Protein AF-A0A2E9AHU5-F1 (afdb_monomer_lite)

Structure (mmCIF, N/CA/C/O backbone):
data_AF-A0A2E9AHU5-F1
#
_entry.id   AF-A0A2E9AHU5-F1
#
loop_
_atom_site.group_PDB
_atom_site.id
_atom_site.type_symbol
_atom_site.label_atom_id
_atom_site.label_alt_id
_atom_site.label_comp_id
_atom_site.label_asym_id
_atom_site.label_entity_id
_atom_site.label_seq_id
_atom_site.pdbx_PDB_ins_code
_atom_site.Cartn_x
_atom_site.Cartn_y
_atom_site.Cartn_z
_atom_site.occupancy
_atom_site.B_iso_or_equiv
_atom_site.auth_seq_id
_atom_site.auth_comp_id
_atom_site.auth_asym_id
_atom_site.auth_atom_id
_atom_site.pdbx_PDB_model_num
ATOM 1 N N . MET A 1 1 ? 21.858 56.383 -6.184 1.00 53.16 1 MET A N 1
ATOM 2 C CA . MET A 1 1 ? 22.325 55.379 -5.202 1.00 53.16 1 MET A CA 1
A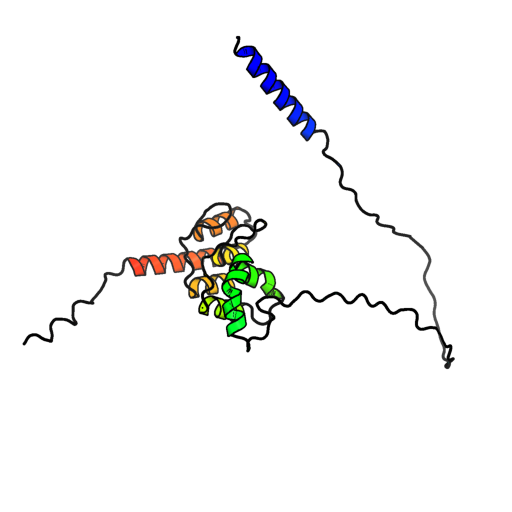TOM 3 C C . MET A 1 1 ? 22.863 54.194 -5.988 1.00 53.16 1 MET A C 1
ATOM 5 O O . MET A 1 1 ? 22.175 53.727 -6.883 1.00 53.16 1 MET A O 1
ATOM 9 N N . LYS A 1 2 ? 24.145 53.853 -5.807 1.00 47.88 2 LYS A N 1
ATOM 10 C CA . LYS A 1 2 ? 24.908 53.008 -6.745 1.00 47.88 2 LYS A CA 1
ATOM 11 C C . LYS A 1 2 ? 24.635 51.513 -6.473 1.00 47.88 2 LYS A C 1
ATOM 13 O O . LYS A 1 2 ? 24.875 51.087 -5.345 1.00 47.88 2 LYS A O 1
ATOM 18 N N . PRO A 1 3 ? 24.213 50.713 -7.474 1.00 57.31 3 PRO A N 1
ATOM 19 C CA . PRO A 1 3 ? 23.844 49.295 -7.305 1.00 57.31 3 PRO A CA 1
ATOM 20 C C . PRO A 1 3 ? 25.011 48.396 -6.859 1.00 57.31 3 PRO A C 1
ATOM 22 O O . PRO A 1 3 ? 24.801 47.298 -6.357 1.00 57.31 3 PRO A O 1
ATOM 25 N N . ILE A 1 4 ? 26.244 48.893 -6.970 1.00 57.91 4 ILE A N 1
ATOM 26 C CA . ILE A 1 4 ? 27.473 48.196 -6.570 1.00 57.91 4 ILE A CA 1
ATOM 27 C C . ILE A 1 4 ? 27.536 47.984 -5.047 1.00 57.91 4 ILE A C 1
ATOM 29 O O . ILE A 1 4 ? 28.047 46.965 -4.599 1.00 57.91 4 ILE A O 1
ATOM 33 N N . PHE A 1 5 ? 26.961 48.891 -4.248 1.00 57.09 5 PHE A N 1
ATOM 34 C CA . PHE A 1 5 ? 27.011 48.797 -2.782 1.00 57.09 5 PHE A CA 1
ATOM 35 C C . PHE A 1 5 ? 26.097 47.696 -2.216 1.00 57.09 5 PHE A C 1
ATOM 37 O O . PHE A 1 5 ? 26.387 47.124 -1.169 1.00 57.09 5 PHE A O 1
ATOM 44 N N . PHE A 1 6 ? 25.006 47.368 -2.916 1.00 58.72 6 PHE A N 1
ATOM 45 C CA . PHE A 1 6 ? 24.074 46.316 -2.494 1.00 58.72 6 PHE A CA 1
ATOM 46 C C . PHE A 1 6 ? 24.642 44.913 -2.729 1.00 58.72 6 PHE A C 1
ATOM 48 O O . PHE A 1 6 ? 24.491 44.037 -1.882 1.00 58.72 6 PHE A O 1
ATOM 55 N N . ILE A 1 7 ? 25.361 44.710 -3.836 1.00 68.56 7 ILE A N 1
ATOM 56 C CA . ILE A 1 7 ? 25.954 43.409 -4.173 1.00 68.56 7 ILE A CA 1
ATOM 57 C C . ILE A 1 7 ? 27.069 43.049 -3.180 1.00 68.56 7 ILE A C 1
ATOM 59 O O . ILE A 1 7 ? 27.152 41.908 -2.735 1.00 68.56 7 ILE A O 1
ATOM 63 N N . THR A 1 8 ? 27.877 44.022 -2.750 1.00 70.44 8 THR A N 1
ATOM 64 C CA . THR A 1 8 ? 28.956 43.779 -1.780 1.00 70.44 8 THR A CA 1
ATOM 65 C C . THR A 1 8 ? 28.447 43.392 -0.391 1.00 70.44 8 THR A C 1
ATOM 67 O O . THR A 1 8 ? 29.062 42.560 0.270 1.00 70.44 8 THR A O 1
ATOM 70 N N . VAL A 1 9 ? 27.307 43.941 0.042 1.00 72.38 9 VAL A N 1
ATOM 71 C CA . VAL A 1 9 ? 26.700 43.597 1.341 1.00 72.38 9 VAL A CA 1
ATOM 72 C C . VAL A 1 9 ? 26.111 42.185 1.312 1.00 72.38 9 VAL A C 1
ATOM 74 O O . VAL A 1 9 ? 26.311 41.421 2.252 1.00 72.38 9 VAL A O 1
ATOM 77 N N . ILE A 1 10 ? 25.460 41.799 0.212 1.00 73.06 10 ILE A N 1
ATOM 78 C CA . ILE A 1 10 ? 24.872 40.459 0.061 1.00 73.06 10 ILE A CA 1
ATOM 79 C C . ILE A 1 10 ? 25.966 39.380 0.019 1.00 73.06 10 ILE A C 1
ATOM 81 O O . ILE A 1 10 ? 25.848 38.363 0.701 1.00 73.06 10 ILE A O 1
ATOM 85 N N . VAL A 1 11 ? 27.067 39.615 -0.704 1.00 75.75 11 VAL A N 1
ATOM 86 C CA . VAL A 1 11 ? 28.192 38.663 -0.774 1.00 75.75 11 VAL A CA 1
ATOM 87 C C . VAL A 1 11 ? 28.877 38.487 0.589 1.00 75.75 11 VAL A C 1
ATOM 89 O O . VAL A 1 11 ? 29.240 37.366 0.944 1.00 75.75 11 VAL A O 1
ATOM 92 N N . ALA A 1 12 ? 28.998 39.549 1.393 1.00 74.62 12 ALA A N 1
ATOM 93 C CA . ALA A 1 12 ? 29.574 39.463 2.737 1.00 74.62 12 ALA A CA 1
ATOM 94 C C . ALA A 1 12 ? 28.696 38.657 3.716 1.00 74.62 12 ALA A C 1
ATOM 96 O O . ALA A 1 12 ? 29.223 37.885 4.517 1.00 74.62 12 ALA A O 1
ATOM 97 N N . ILE A 1 13 ? 27.367 38.783 3.622 1.00 76.56 13 ILE A N 1
ATOM 98 C CA . ILE A 1 13 ? 26.423 38.020 4.456 1.00 76.56 13 ILE A CA 1
ATOM 99 C C . ILE A 1 13 ? 26.464 36.528 4.096 1.00 76.56 13 ILE A C 1
ATOM 101 O O . ILE A 1 13 ? 26.532 35.682 4.988 1.00 76.56 13 ILE A O 1
ATOM 105 N N . PHE A 1 14 ? 26.499 36.196 2.802 1.00 74.12 14 PHE A N 1
ATOM 106 C CA . PHE A 1 14 ? 26.597 34.803 2.353 1.00 74.12 14 PHE A CA 1
ATOM 107 C C . PHE A 1 14 ? 27.928 34.148 2.744 1.00 74.12 14 PHE A C 1
ATOM 109 O O . PHE A 1 14 ? 27.931 33.006 3.199 1.00 74.12 14 PHE A O 1
ATOM 116 N N . LEU A 1 15 ? 29.051 34.868 2.647 1.00 71.19 15 LEU A N 1
ATOM 117 C CA . LEU A 1 15 ? 30.350 34.359 3.105 1.00 71.19 15 LEU A CA 1
ATOM 118 C C . LEU A 1 15 ? 30.387 34.141 4.627 1.00 71.19 15 LEU A C 1
ATOM 120 O O . LEU A 1 15 ? 30.943 33.142 5.079 1.00 71.19 15 LEU A O 1
ATOM 124 N N . GLY A 1 16 ? 29.753 35.015 5.415 1.00 67.00 16 GLY A N 1
ATOM 125 C CA . GLY A 1 16 ? 29.658 34.857 6.871 1.00 67.00 16 GLY A CA 1
ATOM 126 C C . GLY A 1 16 ? 28.843 33.632 7.303 1.00 67.00 16 GLY A C 1
ATOM 127 O O . GLY A 1 16 ? 29.258 32.905 8.204 1.00 67.00 16 GLY A O 1
ATOM 128 N N . LEU A 1 17 ? 27.722 33.357 6.627 1.00 69.38 17 LEU A N 1
ATOM 129 C CA . LEU A 1 17 ? 26.861 32.209 6.938 1.00 69.38 17 LEU A CA 1
ATOM 130 C C . LEU A 1 17 ? 27.504 30.8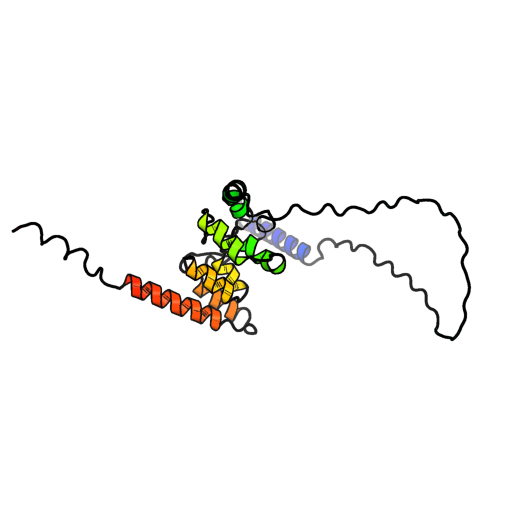64 6.572 1.00 69.38 17 LEU A C 1
ATOM 132 O O . LEU A 1 17 ? 27.348 29.894 7.310 1.00 69.38 17 LEU A O 1
ATOM 136 N N . VAL A 1 18 ? 28.278 30.806 5.484 1.00 71.19 18 VAL A N 1
ATOM 137 C CA . VAL A 1 18 ? 29.005 29.587 5.083 1.00 71.19 18 VAL A CA 1
ATOM 138 C C . VAL A 1 18 ? 30.148 29.272 6.054 1.00 71.19 18 VAL A C 1
ATOM 140 O O . VAL A 1 18 ? 30.358 28.110 6.397 1.00 71.19 18 VAL A O 1
ATOM 143 N N . ILE A 1 19 ? 30.851 30.291 6.562 1.00 66.00 19 ILE A N 1
ATOM 144 C CA . ILE A 1 19 ? 31.901 30.100 7.578 1.00 66.00 19 ILE A CA 1
ATOM 145 C C . ILE A 1 19 ? 31.295 29.644 8.914 1.00 66.00 19 ILE A C 1
ATOM 147 O O . ILE A 1 19 ? 31.844 28.752 9.557 1.00 66.00 19 ILE A O 1
ATOM 151 N N . PHE A 1 20 ? 30.138 30.188 9.305 1.00 59.41 20 PHE A N 1
ATOM 152 C CA . PHE A 1 20 ? 29.421 29.766 10.513 1.00 59.41 20 PHE A CA 1
ATOM 153 C C . PHE A 1 20 ? 28.942 28.304 10.440 1.00 59.41 20 PHE A C 1
ATOM 155 O O . PHE A 1 20 ? 28.930 27.612 11.453 1.00 59.41 20 PHE A O 1
ATOM 162 N N . TRP A 1 21 ? 28.627 27.797 9.243 1.00 59.62 21 TRP A N 1
ATOM 163 C CA . TRP A 1 21 ? 28.256 26.392 9.038 1.00 59.62 21 TRP A CA 1
ATOM 164 C C . TRP A 1 21 ? 29.455 25.429 9.005 1.00 59.62 21 TRP A C 1
ATOM 166 O O . TRP A 1 21 ? 29.321 24.267 9.380 1.00 59.62 21 TRP A O 1
ATOM 176 N N . LEU A 1 22 ? 30.641 25.897 8.603 1.00 59.19 22 LEU A N 1
ATOM 177 C CA . LEU A 1 22 ? 31.861 25.077 8.576 1.00 59.19 22 LEU A CA 1
ATOM 178 C C . LEU A 1 22 ? 32.598 25.016 9.926 1.00 59.19 22 LEU A C 1
ATOM 180 O O . LEU A 1 22 ? 33.417 24.121 10.121 1.00 59.19 22 LEU A O 1
ATOM 184 N N . ALA A 1 23 ? 32.316 25.929 10.862 1.00 51.84 23 ALA A N 1
ATOM 185 C CA . ALA A 1 23 ? 33.033 26.046 12.137 1.00 51.84 23 ALA A CA 1
ATOM 186 C C . ALA A 1 23 ? 32.406 25.285 13.327 1.00 51.84 23 ALA A C 1
ATOM 188 O O . ALA A 1 23 ? 32.849 25.467 14.459 1.00 51.84 23 ALA A O 1
ATOM 189 N N . GLY A 1 24 ? 31.432 24.400 13.086 1.00 57.91 24 GLY A N 1
ATOM 190 C CA . GLY A 1 24 ? 30.881 23.506 14.110 1.00 57.91 24 GLY A CA 1
ATOM 191 C C . GLY A 1 24 ? 29.649 24.072 14.818 1.00 57.91 24 GLY A C 1
ATOM 192 O O . GLY A 1 24 ? 29.744 24.930 15.693 1.00 57.91 24 GLY A O 1
ATOM 193 N N . GLY A 1 25 ? 28.479 23.551 14.441 1.00 53.00 25 GLY A N 1
ATOM 194 C CA . GLY A 1 25 ? 27.226 23.754 15.169 1.00 53.00 25 GLY A CA 1
ATOM 195 C C . GLY A 1 25 ? 27.221 23.065 16.546 1.00 53.00 25 GLY A C 1
ATOM 196 O O . GLY A 1 25 ? 28.080 22.225 16.821 1.00 53.00 25 GLY A O 1
ATOM 197 N N . PRO A 1 26 ? 26.273 23.436 17.425 1.00 52.75 26 PRO A N 1
ATOM 198 C CA . PRO A 1 26 ? 26.300 23.120 18.851 1.00 52.75 26 PRO A CA 1
ATOM 199 C C . PRO A 1 26 ? 26.220 21.616 19.135 1.00 52.75 26 PRO A C 1
ATOM 201 O O . PRO A 1 26 ? 25.440 20.884 18.528 1.00 52.75 26 PRO A O 1
ATOM 204 N N . GLY A 1 27 ? 27.065 21.190 20.077 1.00 52.62 27 GLY A N 1
ATOM 205 C CA . GLY A 1 27 ? 27.255 19.807 20.487 1.00 52.62 27 GLY A CA 1
ATOM 206 C C . GLY A 1 27 ? 26.017 19.162 21.102 1.00 52.62 27 GLY A C 1
ATOM 207 O O . GLY A 1 27 ? 25.284 19.771 21.880 1.00 52.62 27 GLY A O 1
ATOM 208 N N . TYR A 1 28 ? 25.839 17.888 20.771 1.00 48.28 28 TYR A N 1
ATOM 209 C CA . TYR A 1 28 ? 24.903 17.004 21.441 1.00 48.28 28 TYR A CA 1
ATOM 210 C C . TYR A 1 28 ? 25.537 16.506 22.740 1.00 48.28 28 TYR A C 1
ATOM 212 O O . TYR A 1 28 ? 26.627 15.933 22.745 1.00 48.28 28 TYR A O 1
ATOM 220 N N . ILE A 1 29 ? 24.837 16.758 23.841 1.00 47.25 29 ILE A N 1
ATOM 221 C CA . ILE A 1 29 ? 25.093 16.163 25.148 1.00 47.25 29 ILE A CA 1
ATOM 222 C C . ILE A 1 29 ? 24.837 14.657 25.018 1.00 47.25 29 ILE A C 1
ATOM 224 O O . ILE A 1 29 ? 23.757 14.247 24.600 1.00 47.25 29 ILE A O 1
ATOM 228 N N . THR A 1 30 ? 25.835 13.842 25.352 1.00 52.34 30 THR A N 1
ATOM 229 C CA . THR A 1 30 ? 25.657 12.399 25.559 1.00 52.34 30 THR A CA 1
ATOM 230 C C . THR A 1 30 ? 25.480 12.165 27.059 1.00 52.34 30 THR A C 1
ATOM 232 O O . THR A 1 30 ? 26.268 12.713 27.829 1.00 52.34 30 THR A O 1
ATOM 235 N N . PRO A 1 31 ? 24.452 11.423 27.505 1.00 50.25 31 PRO A N 1
ATOM 236 C CA . PRO A 1 31 ? 24.372 10.967 28.885 1.00 50.25 31 PRO A CA 1
ATOM 237 C C . PRO A 1 31 ? 25.309 9.779 29.113 1.00 50.25 31 PRO A C 1
ATOM 239 O O . PRO A 1 31 ? 25.450 8.901 28.260 1.00 50.25 31 PRO A O 1
ATOM 242 N N . ASP A 1 32 ? 25.933 9.809 30.282 1.00 41.12 32 ASP A N 1
ATOM 243 C CA . ASP A 1 32 ? 27.005 8.963 30.785 1.00 41.12 32 ASP A CA 1
ATOM 244 C C . ASP A 1 32 ? 26.824 7.450 30.597 1.00 41.12 32 ASP A C 1
ATOM 246 O O . ASP A 1 32 ? 25.826 6.847 30.991 1.00 41.12 32 ASP A O 1
ATOM 250 N N . ALA A 1 33 ? 27.884 6.819 30.090 1.00 42.25 33 ALA A N 1
ATO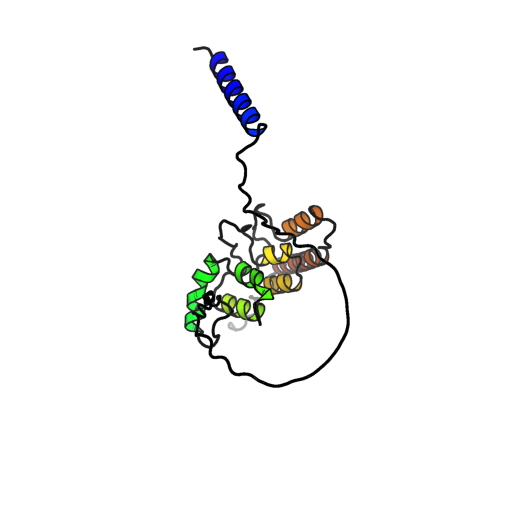M 251 C CA . ALA A 1 33 ? 28.174 5.418 30.338 1.00 42.25 33 ALA A CA 1
ATOM 252 C C . ALA A 1 33 ? 29.053 5.338 31.595 1.00 42.25 33 ALA A C 1
ATOM 254 O O . ALA A 1 33 ? 30.279 5.388 31.495 1.00 42.25 33 ALA A O 1
ATOM 255 N N . ASP A 1 34 ? 28.436 5.224 32.772 1.00 42.25 34 ASP A N 1
ATOM 256 C CA . ASP A 1 34 ? 29.165 4.810 33.970 1.00 42.25 34 ASP A CA 1
ATOM 257 C C . ASP A 1 34 ? 29.363 3.291 33.916 1.00 42.25 34 ASP A C 1
ATOM 259 O O . ASP A 1 34 ? 28.456 2.484 34.132 1.00 42.25 34 ASP A O 1
ATOM 263 N N . ARG A 1 35 ? 30.573 2.916 33.513 1.00 40.19 35 ARG A N 1
ATOM 264 C CA . ARG A 1 35 ? 31.080 1.553 33.484 1.00 40.19 35 ARG A CA 1
ATOM 265 C C . ARG A 1 35 ? 32.074 1.454 34.632 1.00 40.19 35 ARG A C 1
ATOM 267 O O . ARG A 1 35 ? 33.262 1.698 34.445 1.00 40.19 35 ARG A O 1
ATOM 274 N N . THR A 1 36 ? 31.598 1.089 35.816 1.00 43.19 36 THR A N 1
ATOM 275 C CA . THR A 1 36 ? 32.488 0.661 36.896 1.00 43.19 36 THR A CA 1
ATOM 276 C C . THR A 1 36 ? 32.947 -0.769 36.624 1.00 43.19 36 THR A C 1
ATOM 278 O O . THR A 1 36 ? 32.242 -1.755 36.824 1.00 43.19 36 THR A O 1
ATOM 281 N N . GLU A 1 37 ? 34.167 -0.852 36.101 1.00 39.62 37 GLU A N 1
ATOM 282 C CA . GLU A 1 37 ? 35.049 -2.010 36.181 1.00 39.62 37 GLU A CA 1
ATOM 283 C C . GLU A 1 37 ? 35.244 -2.418 37.651 1.00 39.62 37 GLU A C 1
ATOM 285 O O . GLU A 1 37 ? 35.774 -1.646 38.449 1.00 39.62 37 GLU A O 1
ATOM 290 N N . VAL A 1 38 ? 34.895 -3.659 37.996 1.00 40.22 38 VAL A N 1
ATOM 291 C CA . VAL A 1 38 ? 35.579 -4.392 39.066 1.00 40.22 38 VAL A CA 1
ATOM 292 C C . VAL A 1 38 ? 36.024 -5.737 38.506 1.00 40.22 38 VAL A C 1
ATOM 294 O O . VAL A 1 38 ? 35.235 -6.608 38.150 1.00 40.22 38 VAL A O 1
ATOM 297 N N . GLN A 1 39 ? 37.338 -5.830 38.395 1.00 37.88 39 GLN A N 1
ATOM 298 C CA . GLN A 1 39 ? 38.156 -6.962 38.003 1.00 37.88 39 GLN A CA 1
ATOM 299 C C . GLN A 1 39 ? 38.248 -8.000 39.135 1.00 37.88 39 GLN A C 1
ATOM 301 O O . GLN A 1 39 ? 38.338 -7.616 40.300 1.00 37.88 39 GLN A O 1
ATOM 306 N N . GLY A 1 40 ? 38.324 -9.295 38.799 1.00 34.47 40 GLY A N 1
ATOM 307 C CA . GLY A 1 40 ? 38.858 -10.305 39.724 1.00 34.47 40 GLY A CA 1
ATOM 308 C C . GLY A 1 40 ? 38.399 -11.751 39.511 1.00 34.47 40 GLY A C 1
ATOM 309 O O . GLY A 1 40 ? 37.362 -12.145 40.024 1.00 34.47 40 GLY A O 1
ATOM 310 N N . ASP A 1 41 ? 39.226 -12.515 38.793 1.00 36.03 41 ASP A N 1
ATOM 311 C CA . ASP A 1 41 ? 39.641 -13.909 39.037 1.00 36.03 41 ASP A CA 1
ATOM 312 C C . ASP A 1 41 ? 38.619 -15.058 39.260 1.00 36.03 41 ASP A C 1
ATOM 314 O O . ASP A 1 41 ? 37.895 -15.158 40.245 1.00 36.03 41 ASP A O 1
ATOM 318 N N . GLN A 1 42 ? 38.694 -16.040 38.350 1.00 38.84 42 GLN A N 1
ATOM 319 C CA . GLN A 1 42 ? 38.316 -17.458 38.521 1.00 38.84 42 GLN A CA 1
ATOM 320 C C . GLN A 1 42 ? 39.336 -18.213 39.420 1.00 38.84 42 GLN A C 1
ATOM 322 O O . GLN A 1 42 ? 40.422 -17.679 39.642 1.00 38.84 42 GLN A O 1
ATOM 327 N N . PRO A 1 43 ? 39.193 -19.531 39.721 1.00 58.84 43 PRO A N 1
ATOM 328 C CA . PRO A 1 43 ? 38.024 -20.401 39.985 1.00 58.84 43 PRO A CA 1
ATOM 329 C C . PRO A 1 43 ? 38.221 -21.294 41.252 1.00 58.84 43 PRO A C 1
ATOM 331 O O . PRO A 1 43 ? 39.345 -21.433 41.719 1.00 58.84 43 PRO A O 1
ATOM 334 N N . ALA A 1 44 ? 37.181 -21.995 41.753 1.00 32.47 44 ALA A N 1
ATOM 335 C CA . ALA A 1 44 ? 37.279 -23.373 42.308 1.00 32.47 44 ALA A CA 1
ATOM 336 C C . ALA A 1 44 ? 35.969 -23.911 42.942 1.00 32.47 44 ALA A C 1
ATOM 338 O O . ALA A 1 44 ? 35.411 -23.321 43.856 1.00 32.47 44 ALA A O 1
ATOM 339 N N . LEU A 1 45 ? 35.547 -25.084 42.450 1.00 32.38 45 LEU A N 1
ATOM 340 C CA . LEU A 1 45 ? 35.165 -26.320 43.165 1.00 32.38 45 LEU A CA 1
ATOM 341 C C . L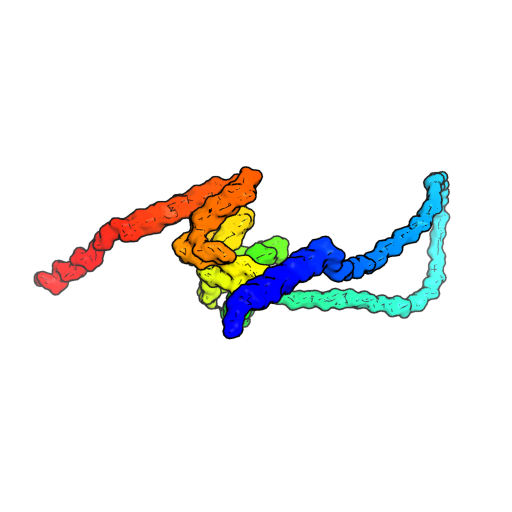EU A 1 45 ? 34.472 -26.291 44.556 1.00 32.38 45 LEU A C 1
ATOM 343 O O . LEU A 1 45 ? 35.081 -25.964 45.566 1.00 32.38 45 LEU A O 1
ATOM 347 N N . ALA A 1 46 ? 33.309 -26.966 44.566 1.00 33.09 46 ALA A N 1
ATOM 348 C CA . ALA A 1 46 ? 32.883 -28.038 45.488 1.00 33.09 46 ALA A CA 1
ATOM 349 C C . ALA A 1 46 ? 31.993 -27.737 46.726 1.00 33.09 46 ALA A C 1
ATOM 351 O O . ALA A 1 46 ? 32.414 -27.175 47.727 1.00 33.09 46 ALA A O 1
ATOM 352 N N . THR A 1 47 ? 30.820 -28.394 46.676 1.00 34.88 47 THR A N 1
ATOM 353 C CA . THR A 1 47 ? 30.132 -29.192 47.721 1.00 34.88 47 THR A CA 1
ATOM 354 C C . THR A 1 47 ? 29.279 -28.565 48.838 1.00 34.88 47 THR A C 1
ATOM 356 O O . THR A 1 47 ? 29.720 -27.714 49.595 1.00 34.88 47 THR A O 1
ATOM 359 N N . HIS A 1 48 ? 28.132 -29.245 49.009 1.00 35.75 48 HIS A N 1
ATOM 360 C CA . HIS A 1 48 ? 27.398 -29.625 50.226 1.00 35.75 48 HIS A CA 1
ATOM 361 C C . HIS A 1 48 ? 26.210 -28.802 50.763 1.00 35.75 48 HIS A C 1
ATOM 363 O O . HIS A 1 48 ? 26.242 -27.591 50.934 1.00 35.75 48 HIS A O 1
ATOM 369 N N . ASP A 1 49 ? 25.172 -29.599 51.043 1.00 36.59 49 ASP A N 1
ATOM 370 C CA . ASP A 1 49 ? 23.886 -29.391 51.710 1.00 36.59 49 ASP A CA 1
ATOM 371 C C . ASP A 1 49 ? 23.904 -28.535 52.987 1.00 36.59 49 ASP A C 1
ATOM 373 O O . ASP A 1 49 ? 24.826 -28.649 53.790 1.00 36.59 49 ASP A O 1
ATOM 377 N N . ALA A 1 50 ? 22.799 -27.818 53.252 1.00 33.19 50 ALA A N 1
ATOM 378 C CA . ALA A 1 50 ? 21.898 -28.073 54.394 1.00 33.19 50 ALA A CA 1
ATOM 379 C C . ALA A 1 50 ? 20.955 -26.884 54.694 1.00 33.19 50 ALA A C 1
ATOM 381 O O . ALA A 1 50 ? 21.414 -25.811 55.057 1.00 33.19 50 ALA A O 1
ATOM 382 N N . GLY A 1 51 ? 19.641 -27.150 54.661 1.00 33.25 51 GLY A N 1
ATOM 383 C CA . GLY A 1 51 ? 18.659 -26.789 55.705 1.00 33.25 51 GLY A CA 1
ATOM 384 C C . GLY A 1 51 ? 18.268 -25.318 55.973 1.00 33.25 51 GLY A C 1
ATOM 385 O O . GLY A 1 51 ? 19.057 -24.404 55.782 1.00 33.25 51 GLY A O 1
ATOM 386 N N . PRO A 1 52 ? 17.028 -25.066 56.451 1.00 48.88 52 PRO A N 1
ATOM 387 C CA . PRO A 1 52 ? 16.348 -23.784 56.286 1.00 48.88 52 PRO A CA 1
ATOM 388 C C . PRO A 1 52 ? 16.454 -22.880 57.520 1.00 48.88 52 PRO A C 1
ATOM 390 O O . PRO A 1 52 ? 16.344 -23.354 58.653 1.00 48.88 52 PRO A O 1
ATOM 393 N N . GLN A 1 53 ? 16.542 -21.564 57.311 1.00 35.72 53 GLN A N 1
ATOM 394 C CA . GLN A 1 53 ? 16.229 -20.587 58.353 1.00 35.72 53 GLN A CA 1
ATOM 395 C C . GLN A 1 53 ? 15.340 -19.471 57.816 1.00 35.72 53 GLN A C 1
ATOM 397 O O . GLN A 1 53 ? 15.675 -18.760 56.873 1.00 35.72 53 GLN A O 1
ATOM 402 N N . ALA A 1 54 ? 14.179 -19.368 58.457 1.00 38.75 54 ALA A N 1
ATOM 403 C CA . ALA A 1 54 ? 13.252 -18.265 58.356 1.00 38.75 54 ALA A CA 1
ATOM 404 C C . ALA A 1 54 ? 13.886 -17.005 58.956 1.00 38.75 54 ALA A C 1
ATOM 406 O O . ALA A 1 54 ? 14.283 -16.997 60.121 1.00 38.75 54 ALA A O 1
ATOM 407 N N . GLY A 1 55 ? 13.932 -15.943 58.162 1.00 33.44 55 GLY A N 1
ATOM 408 C CA . GLY A 1 55 ? 14.207 -14.585 58.601 1.00 33.44 55 GLY A CA 1
ATOM 409 C C . GLY A 1 55 ? 13.178 -13.680 57.948 1.00 33.44 55 GLY A C 1
ATOM 410 O O . GLY A 1 55 ? 13.138 -13.573 56.726 1.00 33.44 55 GLY A O 1
ATOM 411 N N . ALA A 1 56 ? 12.306 -13.099 58.766 1.00 44.00 56 ALA A N 1
ATOM 412 C CA . ALA A 1 56 ? 11.399 -12.045 58.353 1.00 44.00 56 ALA A CA 1
ATOM 413 C C . ALA A 1 56 ? 12.220 -10.846 57.857 1.00 44.00 56 ALA A C 1
ATOM 415 O O . ALA A 1 56 ? 13.072 -10.343 58.589 1.00 44.00 56 ALA A O 1
ATOM 416 N N . ALA A 1 57 ? 11.954 -10.418 56.628 1.00 38.06 57 ALA A N 1
ATOM 417 C CA . ALA A 1 57 ? 12.408 -9.153 56.077 1.00 38.06 57 ALA A CA 1
ATOM 418 C C . ALA A 1 57 ? 11.174 -8.391 55.584 1.00 38.06 57 ALA A C 1
ATOM 420 O O . ALA A 1 57 ? 10.265 -8.987 55.002 1.00 38.06 57 ALA A O 1
ATOM 421 N N . ASP A 1 58 ? 11.148 -7.105 55.916 1.00 36.84 58 ASP A N 1
ATOM 422 C CA . ASP A 1 58 ? 10.123 -6.114 55.599 1.00 36.84 58 ASP A CA 1
ATOM 423 C C . ASP A 1 58 ? 9.614 -6.183 54.148 1.00 36.84 58 ASP A C 1
ATOM 425 O O . ASP A 1 58 ? 10.413 -6.406 53.233 1.00 36.84 58 ASP A O 1
ATOM 429 N N . PRO A 1 59 ? 8.317 -5.915 53.895 1.00 43.25 59 PRO A N 1
ATOM 430 C CA . PRO A 1 59 ? 7.845 -5.628 52.552 1.00 43.25 59 PRO A CA 1
ATOM 431 C C . PRO A 1 59 ? 8.311 -4.213 52.195 1.00 43.25 59 PRO A C 1
ATOM 433 O O . PRO A 1 59 ? 7.605 -3.236 52.423 1.00 43.25 59 PRO A O 1
ATOM 436 N N . ALA A 1 60 ? 9.536 -4.102 51.690 1.00 42.81 60 ALA A N 1
ATOM 437 C CA . ALA A 1 60 ? 9.965 -2.920 50.967 1.00 42.81 60 ALA A CA 1
ATOM 438 C C . ALA A 1 60 ? 9.203 -2.897 49.638 1.00 42.81 60 ALA A C 1
ATOM 440 O O . ALA A 1 60 ? 9.477 -3.707 48.756 1.00 42.81 60 ALA A O 1
ATOM 441 N N . ASP A 1 61 ? 8.190 -2.035 49.587 1.00 42.97 61 ASP A N 1
ATOM 442 C CA . ASP A 1 61 ? 7.726 -1.270 48.430 1.00 42.97 61 ASP A CA 1
ATOM 443 C C . ASP A 1 61 ? 8.146 -1.846 47.068 1.00 42.97 61 ASP A C 1
ATOM 445 O O . ASP A 1 61 ? 9.076 -1.375 46.414 1.00 42.97 61 ASP A O 1
ATOM 449 N N . ASP A 1 62 ? 7.417 -2.873 46.631 1.00 42.34 62 ASP A N 1
ATOM 450 C CA . ASP A 1 62 ? 7.405 -3.312 45.239 1.00 42.34 62 ASP A CA 1
ATOM 451 C C . ASP A 1 62 ? 6.565 -2.301 44.441 1.00 42.34 62 ASP A C 1
ATOM 453 O O . ASP A 1 62 ? 5.428 -2.563 44.044 1.00 42.34 62 ASP A O 1
ATOM 457 N N . GLU A 1 63 ? 7.108 -1.094 44.252 1.00 46.62 63 GLU A N 1
ATOM 458 C CA . GLU A 1 63 ? 6.698 -0.197 43.170 1.00 46.62 63 GLU A CA 1
ATOM 459 C C . GLU A 1 63 ? 7.163 -0.833 41.855 1.00 46.62 63 GLU A C 1
ATOM 461 O O . GLU A 1 63 ? 8.098 -0.397 41.180 1.00 46.62 63 GLU A O 1
ATOM 466 N N . THR A 1 64 ? 6.477 -1.910 41.478 1.00 49.69 64 THR A N 1
ATOM 467 C CA . THR A 1 64 ? 6.402 -2.337 40.093 1.00 49.69 64 THR A CA 1
ATOM 468 C C . THR A 1 64 ? 5.791 -1.166 39.344 1.00 49.69 64 THR A C 1
ATOM 470 O O . THR A 1 64 ? 4.580 -0.944 39.373 1.00 49.69 64 THR A O 1
ATOM 473 N N . ALA A 1 65 ? 6.652 -0.377 38.702 1.00 47.25 65 ALA A N 1
ATOM 474 C CA . ALA A 1 65 ? 6.259 0.584 37.695 1.00 47.25 65 ALA A CA 1
ATOM 475 C C . ALA A 1 65 ? 5.458 -0.187 36.642 1.00 47.25 65 ALA A C 1
ATOM 477 O O . ALA A 1 65 ? 6.016 -0.851 35.768 1.00 47.25 65 ALA A O 1
ATOM 478 N N . GLN A 1 66 ? 4.134 -0.164 36.789 1.00 52.69 66 GLN A N 1
ATOM 479 C CA . GLN A 1 66 ? 3.211 -0.652 35.788 1.00 52.69 66 GLN A CA 1
ATOM 480 C C . GLN A 1 66 ? 3.509 0.169 34.543 1.00 52.69 66 GLN A C 1
ATOM 482 O O . GLN A 1 66 ? 3.180 1.353 34.472 1.00 52.69 66 GLN A O 1
ATOM 487 N N . ALA A 1 67 ? 4.196 -0.451 33.584 1.00 51.75 67 ALA A N 1
ATOM 488 C CA . ALA A 1 67 ? 4.226 0.044 32.226 1.00 51.75 67 ALA A CA 1
ATOM 489 C C . ALA A 1 67 ? 2.760 0.185 31.826 1.00 51.75 67 ALA A C 1
ATOM 491 O O . ALA A 1 67 ? 2.056 -0.817 31.683 1.00 51.75 67 ALA A O 1
ATOM 492 N N . VAL A 1 68 ? 2.275 1.425 31.775 1.00 48.75 68 VAL A N 1
ATOM 493 C CA . VAL A 1 68 ? 0.925 1.720 31.313 1.00 48.75 68 VAL A CA 1
ATOM 494 C C . VAL A 1 68 ? 0.885 1.172 29.898 1.00 48.75 68 VAL A C 1
ATOM 496 O O . VAL A 1 68 ? 1.573 1.690 29.020 1.00 48.75 68 VAL A O 1
ATOM 499 N N . ALA A 1 69 ? 0.192 0.047 29.714 1.00 60.16 69 ALA A N 1
ATOM 500 C CA . ALA A 1 69 ? 0.054 -0.560 28.407 1.00 60.16 69 ALA A CA 1
ATOM 501 C C . ALA A 1 69 ? -0.568 0.501 27.503 1.00 60.16 69 ALA A C 1
ATOM 503 O O . ALA A 1 69 ? -1.633 1.036 27.828 1.00 60.16 69 ALA A O 1
ATOM 504 N N . GLU A 1 70 ? 0.126 0.858 26.421 1.00 56.31 70 GLU A N 1
ATOM 505 C CA . GLU A 1 70 ? -0.472 1.739 25.430 1.00 56.31 70 GLU A CA 1
ATOM 506 C C . GLU A 1 70 ? -1.796 1.120 24.975 1.00 56.31 70 GLU A C 1
ATOM 508 O O . GLU A 1 70 ? -1.884 -0.109 24.845 1.00 56.31 70 GLU A O 1
ATOM 513 N N . PRO A 1 71 ? -2.844 1.939 24.788 1.00 63.38 71 PRO A N 1
ATOM 514 C CA . PRO A 1 71 ? -4.133 1.421 24.371 1.00 63.38 71 PRO A CA 1
ATOM 515 C C . PRO A 1 71 ? -3.976 0.603 23.077 1.00 63.38 71 PRO A C 1
ATOM 517 O O . PRO A 1 71 ? -3.151 0.956 22.224 1.00 63.38 71 PRO A O 1
ATOM 520 N N . PRO A 1 72 ? -4.739 -0.495 22.918 1.00 77.69 72 PRO A N 1
ATOM 521 C CA . PRO A 1 72 ? -4.666 -1.318 21.717 1.00 77.69 72 PRO A CA 1
ATOM 522 C C . PRO A 1 72 ? -4.919 -0.458 20.471 1.00 77.69 72 PRO A C 1
ATOM 524 O O . PRO A 1 72 ? -5.784 0.425 20.466 1.00 77.69 72 PRO A O 1
ATOM 527 N N . GLY A 1 73 ? -4.139 -0.702 19.414 1.00 84.50 73 GLY A N 1
ATOM 528 C CA . GLY A 1 73 ? -4.323 -0.024 18.132 1.00 84.50 73 GLY A CA 1
ATOM 529 C C . GLY A 1 73 ? -5.623 -0.453 17.450 1.00 84.50 73 GLY A C 1
ATOM 530 O O . GLY A 1 73 ? -6.368 -1.279 17.966 1.00 84.50 73 GLY A O 1
ATOM 531 N N . PHE A 1 74 ? -5.913 0.112 16.279 1.00 91.12 74 PHE A N 1
ATOM 532 C CA . PHE A 1 74 ? -7.162 -0.142 15.544 1.00 91.12 74 PHE A CA 1
ATOM 533 C C . PHE A 1 74 ? -7.423 -1.633 15.252 1.00 91.12 74 PHE A C 1
ATOM 535 O O . PHE A 1 74 ? -8.568 -2.079 15.255 1.00 91.12 74 PHE A O 1
ATOM 542 N N . CYS A 1 75 ? -6.363 -2.415 15.029 1.00 90.19 75 CYS A N 1
ATOM 543 C CA . CYS A 1 75 ? -6.455 -3.827 14.650 1.00 90.19 75 CYS A CA 1
ATOM 544 C C . CYS A 1 75 ? -6.358 -4.797 15.836 1.00 90.19 75 CYS A C 1
ATOM 546 O O . CYS A 1 75 ? -6.602 -5.986 15.664 1.00 90.19 75 CYS A O 1
ATOM 548 N N . GLU A 1 76 ? -5.985 -4.312 17.021 1.00 86.94 76 GLU A N 1
ATOM 549 C CA . GLU A 1 76 ? -5.824 -5.117 18.237 1.00 86.94 76 GLU A CA 1
ATOM 550 C C . GLU A 1 76 ? -7.064 -5.083 19.155 1.00 86.94 76 GLU A C 1
ATOM 552 O O . GLU A 1 76 ? -7.053 -5.672 20.236 1.00 86.94 76 GLU A O 1
ATOM 557 N N . ARG A 1 77 ? -8.127 -4.374 18.752 1.00 82.25 77 ARG A N 1
ATOM 558 C CA . ARG A 1 77 ? -9.405 -4.288 19.481 1.00 82.25 77 ARG A CA 1
ATOM 559 C C . ARG A 1 77 ? -10.322 -5.478 19.169 1.00 82.25 77 ARG A C 1
ATOM 561 O O . ARG A 1 77 ? -10.106 -6.218 18.214 1.00 82.25 77 ARG A O 1
ATOM 568 N N . ASP A 1 78 ? -11.373 -5.630 19.973 1.00 76.38 78 ASP A N 1
ATOM 569 C CA . ASP A 1 78 ? -12.403 -6.659 19.792 1.00 76.38 78 ASP A CA 1
ATOM 570 C C . ASP A 1 78 ? -13.198 -6.451 18.484 1.00 76.38 78 ASP A C 1
ATOM 572 O O . ASP A 1 78 ? -13.775 -5.385 18.252 1.00 76.38 78 ASP A O 1
ATOM 576 N N . PHE A 1 79 ? -13.228 -7.481 17.634 1.00 72.88 79 PHE A N 1
ATOM 577 C CA . PHE A 1 79 ? -13.890 -7.470 16.326 1.00 72.88 79 PHE A CA 1
ATOM 578 C C . PHE A 1 79 ? -15.417 -7.575 16.425 1.00 72.88 79 PHE A C 1
ATOM 580 O O . PHE A 1 79 ? -16.100 -7.240 15.454 1.00 72.88 79 PHE A O 1
ATOM 587 N N . ASP A 1 80 ? -15.960 -7.966 17.581 1.00 81.75 80 ASP A N 1
ATOM 588 C CA . ASP A 1 80 ? -17.408 -8.049 17.798 1.00 81.75 80 ASP A CA 1
ATOM 589 C C . ASP A 1 80 ? -18.063 -6.652 17.890 1.00 81.75 80 ASP A C 1
ATOM 591 O O . ASP A 1 80 ? -19.274 -6.503 17.707 1.00 81.75 80 ASP A O 1
ATOM 595 N N . GLN A 1 81 ? -17.266 -5.597 18.095 1.00 82.69 81 GLN A N 1
ATOM 596 C CA . GLN A 1 81 ? -17.719 -4.205 18.211 1.00 82.69 81 GLN A CA 1
ATOM 597 C C . GLN A 1 81 ? -17.697 -3.467 16.862 1.00 82.69 81 GLN A C 1
ATOM 599 O O . GLN A 1 81 ? -17.087 -2.409 16.712 1.00 82.69 81 GLN A O 1
ATOM 604 N N . VAL A 1 82 ? -18.381 -4.027 15.857 1.00 84.25 82 VAL A N 1
ATOM 605 C CA . VAL A 1 82 ? -18.355 -3.539 14.460 1.00 84.25 82 VAL A CA 1
ATOM 606 C C . VAL A 1 82 ? -18.663 -2.042 14.346 1.00 84.25 82 VAL A C 1
ATOM 608 O O . VAL A 1 82 ? -17.904 -1.321 13.711 1.00 84.25 82 VAL A O 1
ATOM 611 N N . ALA A 1 83 ? -19.725 -1.558 15.000 1.00 84.00 83 ALA A N 1
ATOM 612 C CA . ALA A 1 83 ? -20.136 -0.153 14.913 1.00 84.00 83 ALA A CA 1
ATOM 613 C C . ALA A 1 83 ? -19.082 0.823 15.469 1.00 84.00 83 ALA A C 1
ATOM 615 O O . ALA A 1 83 ? -18.946 1.936 14.967 1.00 84.00 83 ALA A O 1
ATOM 616 N N . GLU A 1 84 ? -18.331 0.412 16.493 1.00 83.00 84 GLU A N 1
ATOM 617 C CA . GLU A 1 84 ? -17.241 1.221 17.047 1.00 83.00 84 GLU A CA 1
ATOM 618 C C . GLU A 1 84 ? -16.068 1.274 16.068 1.00 83.00 84 GLU A C 1
ATOM 620 O O . GLU A 1 84 ? -15.507 2.338 15.832 1.00 83.00 84 GLU A O 1
ATOM 625 N N . ARG A 1 85 ? -15.755 0.149 15.417 1.00 84.38 85 ARG A N 1
ATOM 626 C CA . ARG A 1 85 ? -14.675 0.087 14.426 1.00 84.38 85 ARG A CA 1
ATOM 627 C C . ARG A 1 85 ? -15.000 0.844 13.146 1.00 84.38 85 ARG A C 1
ATOM 629 O O . ARG A 1 85 ? -14.126 1.490 12.586 1.00 84.38 85 ARG A O 1
ATOM 636 N N . GLU A 1 86 ? -16.243 0.801 12.682 1.00 88.31 86 GLU A N 1
ATOM 637 C CA . GLU A 1 86 ? -16.682 1.632 11.555 1.00 88.31 86 GLU A CA 1
ATOM 638 C C . GLU A 1 86 ? -16.475 3.126 11.845 1.00 88.31 86 GLU A C 1
ATOM 640 O O . GLU A 1 86 ? -16.054 3.879 10.966 1.00 88.31 86 GLU A O 1
ATOM 645 N N . ALA A 1 87 ? -16.718 3.553 13.088 1.00 89.44 87 ALA A N 1
ATOM 646 C CA . ALA A 1 87 ? -16.516 4.936 13.502 1.00 89.44 87 ALA A CA 1
ATOM 647 C C . ALA A 1 87 ? -15.033 5.355 13.525 1.00 89.44 87 ALA A C 1
ATOM 649 O O . ALA A 1 87 ? -14.755 6.544 13.384 1.00 89.44 87 ALA A O 1
ATOM 650 N N . ASP A 1 88 ? -14.095 4.405 13.630 1.00 92.12 88 ASP A N 1
ATOM 651 C CA . ASP A 1 88 ? -12.653 4.682 13.621 1.00 92.12 88 ASP A CA 1
ATOM 652 C C . ASP A 1 88 ? -12.117 5.066 12.232 1.00 92.12 88 ASP A C 1
ATOM 654 O O . ASP A 1 88 ? -11.000 5.569 12.141 1.00 92.12 88 ASP A O 1
ATOM 658 N N . VAL A 1 89 ? -12.848 4.811 11.135 1.00 95.12 89 VAL A N 1
ATOM 659 C CA . VAL A 1 89 ? -12.329 4.986 9.760 1.00 95.12 89 VAL A CA 1
ATOM 660 C C . VAL A 1 89 ? -11.668 6.357 9.536 1.00 95.12 89 VAL A C 1
ATOM 662 O O . VAL A 1 89 ? -10.543 6.379 9.031 1.00 95.12 89 VAL A O 1
ATOM 665 N N . PRO A 1 90 ? -12.272 7.498 9.932 1.00 96.50 90 PRO A N 1
ATOM 666 C CA . PRO A 1 90 ? -11.633 8.804 9.777 1.00 96.50 90 PRO A CA 1
ATOM 667 C C . PRO A 1 90 ? -10.353 8.940 10.608 1.00 96.50 90 PRO A C 1
ATOM 669 O O . PRO A 1 90 ? -9.374 9.519 10.154 1.00 96.50 90 PRO A O 1
ATOM 672 N N . GLU A 1 91 ? -10.337 8.396 11.820 1.00 95.81 91 GLU A N 1
ATOM 673 C CA . GLU A 1 91 ? -9.194 8.486 12.731 1.00 95.81 91 GLU A CA 1
ATOM 674 C C . GLU A 1 91 ? -8.033 7.615 12.247 1.00 95.81 91 GLU A C 1
ATOM 676 O O . GLU A 1 91 ? -6.878 8.040 12.274 1.00 95.81 91 GLU A O 1
ATOM 681 N N . LEU A 1 92 ? -8.338 6.418 11.740 1.00 96.25 92 LEU A N 1
ATOM 682 C CA . LEU A 1 92 ? -7.371 5.544 11.090 1.00 96.25 92 LEU A CA 1
ATOM 683 C C . LEU A 1 92 ? -6.800 6.201 9.830 1.00 96.25 92 LEU A C 1
ATOM 685 O O . LEU A 1 92 ? -5.590 6.148 9.622 1.00 96.25 92 LEU A O 1
ATOM 689 N N . GLN A 1 93 ? -7.637 6.845 9.013 1.00 96.75 93 GLN A N 1
ATOM 690 C CA . GLN A 1 93 ? -7.199 7.584 7.828 1.00 96.75 93 GLN A CA 1
ATOM 691 C C . GLN A 1 93 ? -6.165 8.665 8.194 1.00 96.75 93 GLN A C 1
ATOM 693 O O . GLN A 1 93 ? -5.079 8.698 7.615 1.00 96.75 93 GLN A O 1
ATOM 698 N N . GLU A 1 94 ? -6.457 9.492 9.202 1.00 96.44 94 GLU A N 1
ATOM 699 C CA . GLU A 1 94 ? -5.536 10.523 9.708 1.00 96.44 94 GLU A CA 1
ATOM 700 C C . GLU A 1 94 ? -4.272 9.927 10.353 1.00 96.44 94 GLU A C 1
ATOM 702 O O . GLU A 1 94 ? -3.197 10.527 10.317 1.00 96.44 94 GLU A O 1
ATOM 707 N N . ALA A 1 95 ? -4.365 8.717 10.908 1.00 96.00 95 ALA A N 1
ATOM 708 C CA . ALA A 1 95 ? -3.221 7.999 11.459 1.00 96.00 95 ALA A CA 1
ATOM 709 C C . ALA A 1 95 ? -2.297 7.386 10.389 1.00 96.00 95 ALA A C 1
ATOM 711 O O . ALA A 1 95 ? -1.226 6.895 10.743 1.00 96.00 95 ALA A O 1
ATOM 712 N N . GLY A 1 96 ? -2.668 7.402 9.104 1.00 96.50 96 GLY A N 1
ATOM 713 C CA . GLY A 1 96 ? -1.885 6.806 8.011 1.00 96.50 96 GLY A CA 1
ATOM 714 C C . GLY A 1 96 ? -2.617 5.720 7.220 1.00 96.50 96 GLY A C 1
ATOM 715 O O . GLY A 1 96 ? -2.026 5.117 6.322 1.00 96.50 96 GLY A O 1
ATOM 716 N N . GLY A 1 97 ? -3.877 5.436 7.551 1.00 97.25 97 GLY A N 1
ATOM 717 C CA . GLY A 1 97 ? -4.737 4.498 6.837 1.00 97.25 97 GLY A CA 1
ATOM 718 C C . GLY A 1 97 ? -4.120 3.106 6.717 1.00 97.25 97 GLY A C 1
ATOM 719 O O . GLY A 1 97 ? -3.692 2.492 7.695 1.00 97.25 97 GLY A O 1
ATOM 720 N N . LEU A 1 98 ? -4.029 2.605 5.487 1.00 98.25 98 LEU A N 1
ATOM 721 C CA . LEU A 1 98 ? -3.421 1.302 5.215 1.00 98.25 98 LEU A CA 1
ATOM 722 C C . LEU A 1 98 ? -1.933 1.246 5.568 1.00 98.25 98 LEU A C 1
ATOM 724 O O . LEU A 1 98 ? -1.457 0.206 6.025 1.00 98.25 98 LEU A O 1
ATOM 728 N N . VAL A 1 99 ? -1.191 2.344 5.389 1.00 98.00 99 VAL A N 1
ATOM 729 C CA . VAL A 1 99 ? 0.234 2.387 5.753 1.00 98.00 99 VAL A CA 1
ATOM 730 C C . VAL A 1 99 ? 0.391 2.162 7.253 1.00 98.00 99 VAL A C 1
ATOM 732 O O . VAL A 1 99 ? 1.224 1.354 7.656 1.00 98.00 99 VAL A O 1
ATOM 735 N N . TYR A 1 100 ? -0.472 2.772 8.069 1.00 96.62 100 TYR A N 1
ATOM 736 C CA . TYR A 1 100 ? -0.481 2.562 9.517 1.00 96.62 100 TYR A CA 1
ATOM 737 C C . TYR A 1 100 ? -0.665 1.084 9.893 1.00 96.62 100 TYR A C 1
ATOM 739 O O . TYR A 1 100 ? 0.078 0.554 10.724 1.00 96.62 100 TYR A O 1
ATOM 747 N N . ILE A 1 101 ? -1.631 0.397 9.269 1.00 96.75 101 ILE A N 1
ATOM 748 C CA . ILE A 1 101 ? -1.884 -1.032 9.519 1.00 96.75 101 ILE A CA 1
ATOM 749 C C . ILE A 1 101 ? -0.630 -1.853 9.189 1.00 96.75 101 ILE A C 1
ATOM 751 O O . ILE A 1 101 ? -0.149 -2.633 10.014 1.00 96.75 101 ILE A O 1
ATOM 755 N N . PHE A 1 102 ? -0.064 -1.659 7.997 1.00 97.38 102 PHE A N 1
ATOM 756 C CA . PHE A 1 102 ? 1.046 -2.479 7.511 1.00 97.38 102 PHE A CA 1
ATOM 757 C C . PHE A 1 102 ? 2.413 -2.116 8.111 1.00 97.38 102 PHE A C 1
ATOM 759 O O . PHE A 1 102 ? 3.310 -2.959 8.126 1.00 97.38 102 PHE A O 1
ATOM 766 N N . GLU A 1 103 ? 2.599 -0.922 8.673 1.00 95.25 103 GLU A N 1
ATOM 767 C CA . GLU A 1 103 ? 3.761 -0.604 9.520 1.00 95.25 103 GLU A CA 1
ATOM 768 C C . GLU A 1 103 ? 3.784 -1.437 10.805 1.00 95.25 103 GLU A C 1
ATOM 770 O O . GLU A 1 103 ? 4.848 -1.752 11.346 1.00 95.25 103 GLU A O 1
ATOM 775 N N . ARG A 1 104 ? 2.601 -1.816 11.294 1.00 93.12 104 ARG A N 1
ATOM 776 C CA . ARG A 1 104 ? 2.426 -2.604 12.514 1.00 93.12 104 ARG A CA 1
ATOM 777 C C . ARG A 1 104 ? 2.264 -4.095 12.253 1.00 93.12 104 ARG A C 1
ATOM 779 O O . ARG A 1 104 ? 2.108 -4.828 13.221 1.00 93.12 104 ARG A O 1
ATOM 786 N N . GLU A 1 105 ? 2.373 -4.548 11.003 1.00 94.12 105 GLU A N 1
ATOM 787 C CA . GLU A 1 105 ? 2.088 -5.923 10.561 1.00 94.12 105 GLU A CA 1
ATOM 788 C C . GLU A 1 105 ? 2.651 -7.004 11.500 1.00 94.12 105 GLU A C 1
ATOM 790 O O . GLU A 1 105 ? 1.948 -7.940 11.852 1.00 94.12 105 GLU A O 1
ATOM 795 N N . ALA A 1 106 ? 3.891 -6.847 11.976 1.00 92.19 106 ALA A N 1
ATOM 796 C CA . ALA A 1 106 ? 4.557 -7.820 12.849 1.00 92.19 106 ALA A CA 1
ATOM 797 C C . ALA A 1 106 ? 3.941 -7.974 14.257 1.00 92.19 106 ALA A C 1
ATOM 799 O O . ALA A 1 106 ? 4.306 -8.901 14.976 1.00 92.19 106 ALA A O 1
ATOM 800 N N . ARG A 1 107 ? 3.065 -7.053 14.675 1.00 90.75 107 ARG A N 1
ATOM 801 C CA . ARG A 1 107 ? 2.342 -7.085 15.959 1.00 90.75 107 ARG A CA 1
ATOM 802 C C . ARG A 1 107 ? 0.897 -7.563 15.812 1.00 90.75 107 ARG A C 1
ATOM 804 O O . ARG A 1 107 ? 0.216 -7.694 16.821 1.00 90.75 107 ARG A O 1
ATOM 811 N N . LEU A 1 108 ? 0.432 -7.757 14.578 1.00 91.25 108 LEU A N 1
ATOM 812 C CA . LEU A 1 108 ? -0.952 -8.084 14.268 1.00 91.25 108 LEU A CA 1
ATOM 813 C C . LEU A 1 108 ? -1.080 -9.575 13.969 1.00 91.25 108 LEU A C 1
ATOM 815 O O . LEU A 1 108 ? -0.299 -10.120 13.190 1.00 91.25 108 LEU A O 1
ATOM 819 N N . ASP A 1 109 ? -2.102 -10.207 14.542 1.00 91.50 109 ASP A N 1
ATOM 820 C CA . ASP A 1 109 ? -2.436 -11.600 14.235 1.00 91.50 109 ASP A CA 1
ATOM 821 C C . ASP A 1 109 ? -2.935 -11.740 12.787 1.00 91.50 109 ASP A C 1
ATOM 823 O O . ASP A 1 109 ? -2.531 -12.659 12.072 1.00 91.50 109 ASP A O 1
ATOM 827 N N . ASP A 1 110 ? -3.773 -10.796 12.335 1.00 93.94 110 ASP A N 1
ATOM 828 C CA . ASP A 1 110 ? -4.297 -10.742 10.966 1.00 93.94 110 ASP A CA 1
ATOM 829 C C . ASP A 1 110 ? -4.334 -9.304 10.400 1.00 93.94 110 ASP A C 1
ATOM 831 O O . ASP A 1 110 ? -5.369 -8.628 10.419 1.00 93.94 110 ASP A O 1
ATOM 835 N N . PRO A 1 111 ? -3.200 -8.799 9.878 1.00 95.81 111 PRO A N 1
ATOM 836 C CA . PRO A 1 111 ? -3.128 -7.458 9.299 1.00 95.81 111 PRO A CA 1
ATOM 837 C C . PRO A 1 111 ? -3.978 -7.310 8.030 1.00 95.81 111 PRO A C 1
ATOM 839 O O . PRO A 1 111 ? -4.510 -6.231 7.775 1.00 95.81 111 PRO A O 1
ATOM 842 N N . TYR A 1 112 ? -4.126 -8.382 7.246 1.00 97.44 112 TYR A N 1
ATOM 843 C CA . TYR A 1 112 ? -4.876 -8.352 5.989 1.00 97.44 112 TYR A CA 1
ATOM 844 C C . TYR A 1 112 ? -6.382 -8.385 6.256 1.00 97.44 112 TYR A C 1
ATOM 846 O O . TYR A 1 112 ? -7.091 -7.560 5.698 1.00 97.44 112 TYR A O 1
ATOM 854 N N . GLY A 1 113 ? -6.857 -9.224 7.182 1.00 96.19 113 GLY A N 1
ATOM 855 C CA . GLY A 1 113 ? -8.258 -9.207 7.610 1.00 96.19 113 GLY A CA 1
ATOM 856 C C . GLY A 1 113 ? -8.658 -7.900 8.300 1.00 96.19 113 GLY A C 1
ATOM 857 O O . GLY A 1 113 ? -9.774 -7.412 8.114 1.00 96.19 113 GLY A O 1
ATOM 858 N N . CYS A 1 114 ? -7.741 -7.269 9.045 1.00 95.38 114 CYS A N 1
ATOM 859 C CA . CYS A 1 114 ? -7.977 -5.921 9.560 1.00 95.38 114 CYS A CA 1
ATOM 860 C C . CYS A 1 114 ? -8.130 -4.893 8.427 1.00 95.38 114 CYS A C 1
ATOM 862 O O . CYS A 1 114 ? -9.076 -4.103 8.442 1.00 95.38 114 CYS A O 1
ATOM 864 N N . ALA A 1 115 ? -7.225 -4.909 7.443 1.00 97.62 115 ALA A N 1
ATOM 865 C CA . ALA A 1 115 ? -7.293 -4.020 6.287 1.00 97.62 115 ALA A CA 1
ATOM 866 C C . ALA A 1 115 ? -8.566 -4.254 5.454 1.00 97.62 115 ALA A C 1
ATOM 868 O O . ALA A 1 115 ? -9.240 -3.287 5.110 1.00 97.62 115 ALA A O 1
ATOM 869 N N . ASP A 1 116 ? -8.937 -5.513 5.206 1.00 97.69 116 ASP A N 1
ATOM 870 C CA . ASP A 1 116 ? -10.173 -5.907 4.518 1.00 97.69 116 ASP A CA 1
ATOM 871 C C . ASP A 1 116 ? -11.406 -5.300 5.177 1.00 97.69 116 ASP A C 1
ATOM 873 O O . ASP A 1 116 ? -12.252 -4.716 4.499 1.00 97.69 116 ASP A O 1
ATOM 877 N N . PHE A 1 117 ? -11.490 -5.407 6.506 1.00 95.62 117 PHE A N 1
ATOM 878 C CA . PHE A 1 117 ? -12.575 -4.811 7.270 1.00 95.62 117 PHE A CA 1
ATOM 879 C C . PHE A 1 117 ? -12.649 -3.303 7.007 1.00 95.62 117 PHE A C 1
ATOM 881 O O . PHE A 1 117 ? -13.666 -2.807 6.532 1.00 95.62 117 PHE A O 1
ATOM 888 N N . TYR A 1 118 ? -11.569 -2.562 7.256 1.00 97.12 118 TYR A N 1
ATOM 889 C CA . TYR A 1 118 ? -11.615 -1.106 7.127 1.00 97.12 118 TYR A CA 1
ATOM 890 C C . TYR A 1 118 ? -11.888 -0.647 5.688 1.00 97.12 118 TYR A C 1
ATOM 892 O O . TYR A 1 118 ? -12.646 0.303 5.496 1.00 97.12 118 TYR A O 1
ATOM 900 N N . LEU A 1 119 ? -11.366 -1.350 4.679 1.00 98.12 119 LEU A N 1
ATOM 901 C CA . LEU A 1 119 ? -11.682 -1.095 3.270 1.00 98.12 119 LEU A CA 1
ATOM 902 C C . LEU A 1 119 ? -13.166 -1.327 2.960 1.00 98.12 119 LEU A C 1
ATOM 904 O O . LEU A 1 119 ? -13.800 -0.492 2.316 1.00 98.12 119 LEU A O 1
ATOM 908 N N . ALA A 1 120 ? -13.750 -2.418 3.463 1.00 96.50 120 ALA A N 1
ATOM 909 C CA . ALA A 1 120 ? -15.180 -2.693 3.314 1.00 96.50 120 ALA A CA 1
ATOM 910 C C . ALA A 1 120 ? -16.065 -1.630 3.991 1.00 96.50 120 ALA A C 1
ATOM 912 O O . ALA A 1 120 ? -17.213 -1.436 3.588 1.00 96.50 120 ALA A O 1
ATOM 913 N N . HIS A 1 121 ? -15.518 -0.921 4.980 1.00 95.56 121 HIS A N 1
ATOM 914 C CA . HIS A 1 121 ? -16.192 0.128 5.741 1.00 95.56 121 HIS A CA 1
ATOM 915 C C . HIS A 1 121 ? -15.770 1.555 5.346 1.00 95.56 121 HIS A C 1
ATOM 917 O O . HIS A 1 121 ? -16.080 2.511 6.053 1.00 95.56 121 HIS A O 1
ATOM 923 N N . GLY A 1 122 ? -15.145 1.727 4.176 1.00 96.19 122 GLY A N 1
ATOM 924 C CA . GLY A 1 122 ? -14.944 3.041 3.558 1.00 96.19 122 GLY A CA 1
ATOM 925 C C . GLY A 1 122 ? -13.598 3.706 3.837 1.00 96.19 122 GLY A C 1
ATOM 926 O O . GLY A 1 122 ? -13.444 4.886 3.524 1.00 96.19 122 GLY A O 1
ATOM 927 N N . LEU A 1 123 ? -12.623 2.978 4.388 1.00 98.25 123 LEU A N 1
ATOM 928 C CA . LEU A 1 123 ? -11.231 3.415 4.332 1.00 98.25 123 LEU A CA 1
ATOM 929 C C . LEU A 1 123 ? -10.801 3.520 2.862 1.00 98.25 123 LEU A C 1
ATOM 931 O O . LEU A 1 123 ? -11.070 2.627 2.060 1.00 98.25 123 LEU A O 1
ATOM 935 N N . ASP A 1 124 ? -10.142 4.618 2.512 1.00 98.31 124 ASP A N 1
ATOM 936 C CA . ASP A 1 124 ? -9.721 4.880 1.138 1.00 98.31 124 ASP A CA 1
ATOM 937 C C . ASP A 1 124 ? -8.444 4.091 0.804 1.00 98.31 124 ASP A C 1
ATOM 939 O O . ASP A 1 124 ? -7.404 4.263 1.446 1.00 98.31 124 ASP A O 1
ATOM 943 N N . ILE A 1 125 ? -8.521 3.235 -0.218 1.00 98.50 125 ILE A N 1
ATOM 944 C CA . ILE A 1 125 ? -7.400 2.425 -0.722 1.00 98.50 125 ILE A CA 1
ATOM 945 C C . ILE A 1 125 ? -6.251 3.288 -1.268 1.00 98.50 125 ILE A C 1
ATOM 947 O O . ILE A 1 125 ? -5.081 2.900 -1.184 1.00 98.50 125 ILE A O 1
ATOM 951 N N . ASP A 1 126 ? -6.584 4.479 -1.764 1.00 98.44 126 ASP A N 1
ATOM 952 C CA . ASP A 1 126 ? -5.693 5.389 -2.482 1.00 98.44 126 ASP A CA 1
ATOM 953 C C . ASP A 1 126 ? -5.281 6.602 -1.633 1.00 98.44 126 ASP A C 1
ATOM 955 O O . ASP A 1 126 ? -4.569 7.501 -2.093 1.00 98.44 126 ASP A O 1
ATOM 959 N N . ALA A 1 127 ? -5.665 6.636 -0.355 1.00 97.75 127 ALA A N 1
ATOM 960 C CA . ALA A 1 127 ? -5.217 7.688 0.541 1.00 97.75 127 ALA A CA 1
ATOM 961 C C . ALA A 1 127 ? -3.713 7.588 0.807 1.00 97.75 127 ALA A C 1
ATOM 963 O O . ALA A 1 127 ? -3.174 6.547 1.195 1.00 97.75 127 ALA A O 1
ATOM 964 N N . ALA A 1 128 ? -3.027 8.711 0.609 1.00 96.94 128 ALA A N 1
ATOM 965 C CA . ALA A 1 128 ? -1.652 8.867 1.039 1.00 96.94 128 ALA A CA 1
ATOM 966 C C . ALA A 1 128 ? -1.619 9.122 2.546 1.00 96.94 128 ALA A C 1
ATOM 968 O O . ALA A 1 128 ? -2.413 9.905 3.063 1.00 96.94 128 ALA A O 1
ATOM 969 N N . ASP A 1 129 ? -0.658 8.506 3.226 1.00 97.12 129 ASP A N 1
ATOM 970 C CA . ASP A 1 129 ? -0.391 8.729 4.640 1.00 97.12 129 ASP A CA 1
ATOM 971 C C . ASP A 1 129 ? -0.218 10.234 4.934 1.00 97.12 129 ASP A C 1
ATOM 973 O O . ASP A 1 129 ? 0.748 10.843 4.453 1.00 97.12 129 ASP A O 1
ATOM 977 N N . PRO A 1 130 ? -1.125 10.862 5.707 1.00 96.62 130 PRO A N 1
ATOM 978 C CA . PRO A 1 130 ? -1.121 12.302 5.899 1.00 96.62 130 PRO A CA 1
ATOM 979 C C . PRO A 1 130 ? -0.163 12.754 7.005 1.00 96.62 130 PRO A C 1
ATOM 981 O O . PRO A 1 130 ? 0.037 13.961 7.148 1.00 96.62 130 PRO A O 1
ATOM 984 N N . ARG A 1 131 ? 0.480 11.845 7.752 1.00 95.38 131 ARG A N 1
ATOM 985 C CA . ARG A 1 131 ? 1.390 12.198 8.855 1.00 95.38 131 ARG A CA 1
ATOM 986 C C . ARG A 1 131 ? 2.588 13.005 8.356 1.00 95.38 131 ARG A C 1
ATOM 988 O O . ARG A 1 131 ? 3.124 12.751 7.279 1.00 95.38 131 ARG A O 1
ATOM 995 N N . GLU A 1 132 ? 2.996 14.036 9.091 1.00 92.56 132 GLU A N 1
ATOM 996 C CA . GLU A 1 132 ? 4.065 14.963 8.665 1.00 92.56 132 GLU A CA 1
ATOM 997 C C . GLU A 1 132 ? 5.454 14.318 8.601 1.00 92.56 132 GLU A C 1
ATOM 999 O O . GLU A 1 132 ? 6.301 14.732 7.811 1.00 92.56 132 GLU A O 1
ATOM 1004 N N . ASP A 1 133 ? 5.684 13.290 9.407 1.00 90.94 133 ASP A N 1
ATOM 1005 C CA . ASP A 1 133 ? 6.928 12.530 9.480 1.00 90.94 133 ASP A CA 1
ATOM 1006 C C . ASP A 1 133 ? 6.989 11.351 8.493 1.00 90.94 133 ASP A C 1
ATOM 1008 O O . ASP A 1 133 ? 8.021 10.680 8.404 1.00 90.94 133 ASP A O 1
ATOM 1012 N N . SER A 1 134 ? 5.931 11.122 7.707 1.00 92.12 134 SER A N 1
ATOM 1013 C CA . SER A 1 134 ? 5.878 10.054 6.709 1.00 92.12 134 SER A CA 1
ATOM 1014 C C . SER A 1 134 ? 6.376 10.503 5.330 1.00 92.12 134 SER A C 1
ATOM 1016 O O . SER A 1 134 ? 6.574 11.683 5.028 1.00 92.12 134 SER A O 1
ATOM 1018 N N . GLU A 1 135 ? 6.577 9.539 4.428 1.00 92.00 135 GLU A N 1
ATOM 1019 C CA . GLU A 1 135 ? 6.898 9.834 3.029 1.00 92.00 135 GLU A CA 1
ATOM 1020 C C . GLU A 1 135 ? 5.674 10.180 2.168 1.00 92.00 135 GLU A C 1
ATOM 1022 O O . GLU A 1 135 ? 5.837 10.332 0.955 1.00 92.00 135 GLU A O 1
ATOM 1027 N N . LYS A 1 136 ? 4.483 10.323 2.771 1.00 94.88 136 LYS A N 1
ATOM 1028 C CA . LYS A 1 136 ? 3.200 10.543 2.084 1.00 94.88 136 LYS A CA 1
ATOM 1029 C C . LYS A 1 136 ? 2.917 9.468 1.023 1.00 94.88 136 LYS A C 1
ATOM 1031 O O . LYS A 1 136 ? 2.614 9.763 -0.135 1.00 94.88 136 LYS A O 1
ATOM 1036 N N . LEU A 1 137 ? 3.115 8.203 1.393 1.00 97.56 137 LEU A N 1
ATOM 1037 C CA . LEU A 1 137 ? 2.872 7.051 0.518 1.00 97.56 137 LEU A CA 1
ATOM 1038 C C . LEU A 1 137 ? 1.428 6.580 0.667 1.00 97.56 137 LEU A C 1
ATOM 1040 O O . LEU A 1 137 ? 0.889 6.606 1.767 1.00 97.56 137 LEU A O 1
ATOM 1044 N N . THR A 1 138 ? 0.831 6.093 -0.416 1.00 98.38 138 THR A N 1
ATOM 1045 C CA . THR A 1 138 ? -0.369 5.248 -0.335 1.00 98.38 138 THR A CA 1
ATOM 1046 C C . THR A 1 138 ? 0.013 3.826 0.077 1.00 98.38 138 THR A C 1
ATOM 1048 O O . THR A 1 138 ? 1.197 3.457 0.046 1.00 98.38 138 THR A O 1
ATOM 1051 N N . GLY A 1 139 ? -0.978 2.987 0.400 1.00 98.56 139 GLY A N 1
ATOM 1052 C CA . GLY A 1 139 ? -0.749 1.563 0.672 1.00 98.56 139 GLY A CA 1
ATOM 1053 C C . GLY A 1 139 ? -0.007 0.855 -0.473 1.00 98.56 139 GLY A C 1
ATOM 1054 O O . GLY A 1 139 ? 0.951 0.111 -0.240 1.00 98.56 139 GLY A O 1
ATOM 1055 N N . LEU A 1 140 ? -0.364 1.171 -1.723 1.00 98.81 140 LEU A N 1
ATOM 1056 C CA . LEU A 1 140 ? 0.313 0.672 -2.923 1.00 98.81 140 LEU A CA 1
ATOM 1057 C C . LEU A 1 140 ? 1.804 1.045 -2.951 1.00 98.81 140 LEU A C 1
ATOM 1059 O O . LEU A 1 140 ? 2.666 0.194 -3.189 1.00 98.81 140 LEU A O 1
ATOM 1063 N N . PHE A 1 141 ? 2.134 2.309 -2.683 1.00 98.69 141 PHE A N 1
ATOM 1064 C CA . PHE A 1 141 ? 3.521 2.780 -2.697 1.00 98.69 141 PHE A CA 1
ATOM 1065 C C . PHE A 1 141 ? 4.339 2.203 -1.547 1.00 98.69 141 PHE A C 1
ATOM 1067 O O . PHE A 1 141 ? 5.520 1.892 -1.727 1.00 98.69 141 PHE A O 1
ATOM 1074 N N . TYR A 1 142 ? 3.717 2.016 -0.386 1.00 98.62 142 TYR A N 1
ATOM 1075 C CA . TYR A 1 142 ? 4.349 1.374 0.757 1.00 98.62 142 TYR A CA 1
ATOM 1076 C C . TYR A 1 142 ? 4.719 -0.088 0.457 1.00 98.62 142 TYR A C 1
ATOM 1078 O O . TYR A 1 142 ? 5.853 -0.504 0.712 1.00 98.62 142 TYR A O 1
ATOM 1086 N N . ALA A 1 143 ? 3.833 -0.840 -0.207 1.00 98.75 143 ALA A N 1
ATOM 1087 C CA . ALA A 1 143 ? 4.120 -2.200 -0.669 1.00 98.75 143 ALA A CA 1
ATOM 1088 C C . ALA A 1 143 ? 5.307 -2.253 -1.651 1.00 98.75 143 ALA A C 1
ATOM 1090 O O . ALA A 1 143 ? 6.202 -3.100 -1.530 1.00 98.75 143 ALA A O 1
ATOM 1091 N N . ILE A 1 144 ? 5.361 -1.303 -2.595 1.00 98.69 144 ILE A N 1
ATOM 1092 C CA . ILE A 1 144 ? 6.489 -1.151 -3.523 1.00 98.69 144 ILE A CA 1
ATOM 1093 C C . ILE A 1 144 ? 7.771 -0.841 -2.745 1.00 98.69 144 ILE A C 1
ATOM 1095 O O . ILE A 1 144 ? 8.795 -1.485 -2.979 1.00 98.69 144 ILE A O 1
ATOM 1099 N N . GLN A 1 145 ? 7.736 0.094 -1.793 1.00 98.25 145 GLN A N 1
ATOM 1100 C CA . GLN A 1 145 ? 8.896 0.464 -0.981 1.00 98.25 145 GLN A CA 1
ATOM 1101 C C . GLN A 1 145 ? 9.472 -0.743 -0.233 1.00 98.25 145 GLN A C 1
ATOM 1103 O O . GLN A 1 145 ? 10.674 -1.020 -0.363 1.00 98.25 145 GLN A O 1
ATOM 1108 N N . ARG A 1 146 ? 8.604 -1.496 0.452 1.00 98.19 146 ARG A N 1
ATOM 1109 C CA . ARG A 1 146 ? 8.936 -2.719 1.197 1.00 98.19 146 ARG A CA 1
ATOM 1110 C C . ARG A 1 146 ? 9.387 -3.885 0.316 1.00 98.19 146 ARG A C 1
ATOM 1112 O O . ARG A 1 146 ? 9.889 -4.871 0.847 1.00 98.19 146 ARG A O 1
ATOM 1119 N N . ASN A 1 147 ? 9.263 -3.762 -1.009 1.00 98.62 147 ASN A N 1
ATOM 1120 C CA . ASN A 1 147 ? 9.520 -4.839 -1.965 1.00 98.62 147 ASN A CA 1
ATOM 1121 C C . ASN A 1 147 ? 8.696 -6.092 -1.626 1.00 98.62 147 ASN A C 1
ATOM 1123 O O . ASN A 1 147 ? 9.228 -7.201 -1.634 1.00 98.62 147 ASN A O 1
ATOM 1127 N N . ASP A 1 148 ? 7.418 -5.895 -1.283 1.00 98.69 148 ASP A N 1
ATOM 1128 C CA . ASP A 1 148 ? 6.524 -6.930 -0.762 1.00 98.69 148 ASP A CA 1
ATOM 1129 C C . ASP A 1 148 ? 5.466 -7.331 -1.808 1.00 98.69 148 ASP A C 1
ATOM 1131 O O . ASP A 1 148 ? 4.482 -6.615 -2.011 1.00 98.69 148 ASP A O 1
ATOM 1135 N N . PRO A 1 149 ? 5.632 -8.482 -2.489 1.00 98.75 149 PRO A N 1
ATOM 1136 C CA . PRO A 1 149 ? 4.687 -8.929 -3.504 1.00 98.75 149 PRO A CA 1
ATOM 1137 C C . PRO A 1 149 ? 3.308 -9.288 -2.944 1.00 98.75 149 PRO A C 1
ATOM 1139 O O . PRO A 1 149 ? 2.327 -9.195 -3.677 1.00 98.75 149 PRO A O 1
ATOM 1142 N N . LYS A 1 150 ? 3.214 -9.735 -1.684 1.00 98.62 150 LYS A N 1
ATOM 1143 C CA . LYS A 1 150 ? 1.930 -10.122 -1.084 1.00 98.62 150 LYS A CA 1
ATOM 1144 C C . LYS A 1 150 ? 1.102 -8.872 -0.814 1.00 98.62 150 LYS A C 1
ATOM 1146 O O . LYS A 1 150 ? -0.045 -8.799 -1.244 1.00 98.62 150 LYS A O 1
ATOM 1151 N N . MET A 1 151 ? 1.717 -7.878 -0.183 1.00 98.88 151 MET A N 1
ATOM 1152 C CA . MET A 1 151 ? 1.080 -6.592 0.075 1.00 98.88 151 MET A CA 1
ATOM 1153 C C . MET A 1 151 ? 0.747 -5.865 -1.228 1.00 98.88 151 MET A C 1
ATOM 1155 O O . MET A 1 151 ? -0.347 -5.335 -1.369 1.00 98.88 151 MET A O 1
ATOM 1159 N N . LEU A 1 152 ? 1.638 -5.910 -2.224 1.00 98.88 152 LEU A N 1
ATOM 1160 C CA . LEU A 1 152 ? 1.363 -5.324 -3.536 1.00 98.88 152 LEU A CA 1
ATOM 1161 C C . LEU A 1 152 ? 0.135 -5.965 -4.185 1.00 98.88 152 LEU A C 1
ATOM 1163 O O . LEU A 1 152 ? -0.713 -5.265 -4.733 1.00 98.88 152 LEU A O 1
ATOM 1167 N N . ARG A 1 153 ? 0.040 -7.299 -4.124 1.00 98.81 153 ARG A N 1
ATOM 1168 C CA . ARG A 1 153 ? -1.102 -8.025 -4.674 1.00 98.81 153 ARG A CA 1
ATOM 1169 C C . ARG A 1 153 ? -2.398 -7.629 -3.979 1.00 98.81 153 ARG A C 1
ATOM 1171 O O . ARG A 1 153 ? -3.373 -7.381 -4.672 1.00 98.81 153 ARG A O 1
ATOM 1178 N N . PHE A 1 154 ? -2.374 -7.532 -2.652 1.00 98.88 154 PHE A N 1
ATOM 1179 C CA . PHE A 1 154 ? -3.515 -7.084 -1.862 1.00 98.88 154 PHE A CA 1
ATOM 1180 C C . PHE A 1 154 ? -4.026 -5.714 -2.331 1.00 98.88 154 PHE A C 1
ATOM 1182 O O . PHE A 1 154 ? -5.195 -5.585 -2.666 1.00 98.88 154 PHE A O 1
ATOM 1189 N N . MET A 1 155 ? -3.142 -4.722 -2.479 1.00 98.75 155 MET A N 1
ATOM 1190 C CA . MET A 1 155 ? -3.540 -3.386 -2.949 1.00 98.75 155 MET A CA 1
ATOM 1191 C C . MET A 1 155 ? -4.181 -3.431 -4.346 1.00 98.75 155 MET A C 1
ATOM 1193 O O . MET A 1 155 ? -5.221 -2.821 -4.574 1.00 98.75 155 MET A O 1
ATOM 1197 N N . ILE A 1 156 ? -3.590 -4.196 -5.271 1.00 98.62 156 ILE A N 1
ATOM 1198 C CA . ILE A 1 156 ? -4.117 -4.372 -6.635 1.00 98.62 156 ILE A CA 1
ATOM 1199 C C . ILE A 1 156 ? -5.496 -5.043 -6.622 1.00 98.62 156 ILE A C 1
ATOM 1201 O O . ILE A 1 156 ? -6.399 -4.599 -7.327 1.00 98.62 156 ILE A O 1
ATOM 1205 N N . ASP A 1 157 ? -5.666 -6.105 -5.834 1.00 98.38 157 ASP A N 1
ATOM 1206 C CA . ASP A 1 157 ? -6.926 -6.852 -5.762 1.00 98.38 157 ASP A CA 1
ATOM 1207 C C . ASP A 1 157 ? -8.062 -6.007 -5.156 1.00 98.38 157 ASP A C 1
ATOM 1209 O O . ASP A 1 157 ? -9.221 -6.197 -5.523 1.00 98.38 157 ASP A O 1
ATOM 1213 N N . HIS A 1 158 ? -7.728 -5.028 -4.308 1.00 98.50 158 HIS A N 1
ATOM 1214 C CA . HIS A 1 158 ? -8.664 -4.039 -3.763 1.00 98.50 158 HIS A CA 1
ATOM 1215 C C . HIS A 1 158 ? -8.856 -2.799 -4.647 1.00 98.50 158 HIS A C 1
ATOM 1217 O O . HIS A 1 158 ? -9.573 -1.878 -4.263 1.00 98.50 158 HIS A O 1
ATOM 1223 N N . GLY A 1 159 ? -8.275 -2.783 -5.850 1.00 97.25 159 GLY A N 1
ATOM 1224 C CA . GLY A 1 159 ? -8.527 -1.738 -6.839 1.00 97.25 159 GLY A CA 1
ATOM 1225 C C . GLY A 1 159 ? -7.726 -0.455 -6.641 1.00 97.25 159 GLY A C 1
ATOM 1226 O O . GLY A 1 159 ? -8.172 0.579 -7.126 1.00 97.25 159 GLY A O 1
ATOM 1227 N N . ALA A 1 160 ? -6.568 -0.516 -5.974 1.00 98.31 160 ALA A N 1
ATOM 1228 C CA . ALA A 1 160 ? -5.659 0.626 -5.874 1.00 98.31 160 ALA A CA 1
ATOM 1229 C C . ALA A 1 160 ? -5.320 1.208 -7.259 1.00 98.31 160 ALA A C 1
ATOM 1231 O O . ALA A 1 160 ? -4.974 0.462 -8.188 1.00 98.31 160 ALA A O 1
ATOM 1232 N N . ASP A 1 161 ? -5.362 2.533 -7.388 1.00 97.88 161 ASP A N 1
ATOM 1233 C CA . ASP A 1 161 ? -5.050 3.232 -8.631 1.00 97.88 161 ASP A CA 1
ATOM 1234 C C . ASP A 1 161 ? -3.535 3.217 -8.901 1.00 97.88 161 ASP A C 1
ATOM 1236 O O . ASP A 1 161 ? -2.722 3.870 -8.240 1.00 97.88 161 ASP A O 1
ATOM 1240 N N . LEU A 1 162 ? -3.135 2.474 -9.936 1.00 97.94 162 LEU A N 1
ATOM 1241 C CA . LEU A 1 162 ? -1.735 2.367 -10.354 1.00 97.94 162 LEU A CA 1
ATOM 1242 C C . LEU A 1 162 ? -1.197 3.644 -11.020 1.00 97.94 162 LEU A C 1
ATOM 1244 O O . LEU A 1 162 ? 0.024 3.828 -11.119 1.00 97.94 162 LEU A O 1
ATOM 1248 N N . GLU A 1 163 ? -2.092 4.513 -11.488 1.00 96.31 163 GLU A N 1
ATOM 1249 C CA . GLU A 1 163 ? -1.783 5.764 -12.174 1.00 96.31 163 GLU A CA 1
ATOM 1250 C C . GLU A 1 163 ? -1.793 6.978 -11.236 1.00 96.31 163 GLU A C 1
ATOM 1252 O O . GLU A 1 163 ? -1.283 8.046 -11.620 1.00 96.31 163 GLU A O 1
ATOM 1257 N N . GLN A 1 164 ? -2.296 6.817 -10.007 1.00 96.31 164 GLN A N 1
ATOM 1258 C CA . GLN A 1 164 ? -2.215 7.832 -8.966 1.00 96.31 164 GLN A CA 1
ATOM 1259 C C . GLN A 1 164 ? -0.752 8.149 -8.651 1.00 96.31 164 GLN A C 1
ATOM 1261 O O . GLN A 1 164 ? 0.137 7.288 -8.615 1.00 96.31 164 GLN A O 1
ATOM 1266 N N . ARG A 1 165 ? -0.489 9.437 -8.434 1.00 96.31 165 ARG A N 1
ATOM 1267 C CA . ARG A 1 165 ? 0.822 9.914 -8.014 1.00 96.31 165 ARG A CA 1
ATOM 1268 C C . ARG A 1 165 ? 0.882 10.013 -6.501 1.00 96.31 165 ARG A C 1
ATOM 1270 O O . ARG A 1 165 ? -0.034 10.544 -5.882 1.00 96.31 165 ARG A O 1
ATOM 1277 N N . ALA A 1 166 ? 1.971 9.520 -5.926 1.00 94.38 166 ALA A N 1
ATOM 1278 C CA . ALA A 1 166 ? 2.201 9.587 -4.493 1.00 94.38 166 ALA A CA 1
ATOM 1279 C C . ALA A 1 166 ? 3.694 9.666 -4.155 1.00 94.38 166 ALA A C 1
ATOM 1281 O O . ALA A 1 166 ? 4.581 9.550 -5.015 1.00 94.38 166 ALA A O 1
ATOM 1282 N N . GLY A 1 167 ? 3.967 9.852 -2.864 1.00 90.88 167 GLY A N 1
ATOM 1283 C CA . GLY A 1 167 ? 5.307 9.968 -2.319 1.00 90.88 167 GLY A CA 1
ATOM 1284 C C . GLY A 1 167 ? 5.987 11.306 -2.613 1.00 90.88 167 GLY A C 1
ATOM 1285 O O . GLY A 1 167 ? 5.530 12.123 -3.409 1.00 90.88 167 GLY A O 1
ATOM 1286 N N . LYS A 1 168 ? 7.164 11.504 -2.011 1.00 88.19 168 LYS A N 1
ATOM 1287 C CA . LYS A 1 168 ? 7.970 12.742 -2.116 1.00 88.19 168 LYS A CA 1
ATOM 1288 C C . LYS A 1 168 ? 8.260 13.224 -3.544 1.00 88.19 168 LYS A C 1
ATOM 1290 O O . LYS A 1 168 ? 8.503 14.408 -3.747 1.00 88.19 168 LYS A O 1
ATOM 1295 N N . ASN A 1 169 ? 8.287 12.309 -4.512 1.00 87.44 169 ASN A N 1
ATOM 1296 C CA . ASN A 1 169 ? 8.628 12.608 -5.903 1.00 87.44 169 ASN A CA 1
ATOM 1297 C C . ASN A 1 169 ? 7.398 12.785 -6.806 1.00 87.44 169 ASN A C 1
ATOM 1299 O O . ASN A 1 169 ? 7.589 12.938 -8.011 1.00 87.44 169 ASN A O 1
ATOM 1303 N N . ASP A 1 170 ? 6.178 12.709 -6.260 1.00 93.69 170 ASP A N 1
ATOM 1304 C CA . ASP A 1 170 ? 4.921 12.814 -7.015 1.00 93.69 170 ASP A CA 1
ATOM 1305 C C . ASP A 1 170 ? 4.932 11.946 -8.290 1.00 93.69 170 ASP A C 1
ATOM 1307 O O . ASP A 1 170 ? 4.708 12.388 -9.421 1.00 93.69 170 ASP A O 1
ATOM 1311 N N . THR A 1 171 ? 5.309 10.680 -8.123 1.00 96.12 171 THR A N 1
ATOM 1312 C CA . THR A 1 171 ? 5.506 9.736 -9.230 1.00 96.12 171 THR A CA 1
ATOM 1313 C C . THR A 1 171 ? 4.408 8.687 -9.222 1.00 96.12 171 THR A C 1
ATOM 1315 O O . THR A 1 171 ? 3.758 8.517 -8.203 1.00 96.12 171 THR A O 1
ATOM 1318 N N . ARG A 1 172 ? 4.215 7.981 -10.339 1.00 97.81 172 ARG A N 1
ATOM 1319 C CA . ARG A 1 172 ? 3.296 6.833 -10.442 1.00 97.81 172 ARG A CA 1
ATOM 1320 C C . ARG A 1 172 ? 3.955 5.554 -9.928 1.00 97.81 172 ARG A C 1
ATOM 1322 O O . ARG A 1 172 ? 5.187 5.479 -9.891 1.00 97.81 172 ARG A O 1
ATOM 1329 N N . ALA A 1 173 ? 3.158 4.530 -9.623 1.00 97.94 173 ALA A N 1
ATOM 1330 C CA . ALA A 1 173 ? 3.626 3.264 -9.051 1.00 97.94 173 ALA A CA 1
ATOM 1331 C C . ALA A 1 173 ? 4.800 2.643 -9.833 1.00 97.94 173 ALA A C 1
ATOM 1333 O O . ALA A 1 173 ? 5.857 2.355 -9.263 1.00 97.94 173 ALA A O 1
ATOM 1334 N N . MET A 1 174 ? 4.666 2.519 -11.159 1.00 98.31 174 MET A N 1
ATOM 1335 C CA . MET A 1 174 ? 5.728 1.967 -12.010 1.00 98.31 174 MET A CA 1
ATOM 1336 C C . MET A 1 174 ? 7.013 2.810 -11.956 1.00 98.31 174 MET A C 1
ATOM 1338 O O . MET A 1 174 ? 8.114 2.283 -11.789 1.00 98.31 174 MET A O 1
ATOM 1342 N N . GLY A 1 175 ? 6.885 4.139 -12.035 1.00 98.12 175 GLY A N 1
ATOM 1343 C CA . GLY A 1 175 ? 8.025 5.053 -11.942 1.00 98.12 175 GLY A CA 1
ATOM 1344 C C . GLY A 1 175 ? 8.736 4.969 -10.588 1.00 98.12 175 GLY A C 1
ATOM 1345 O O . GLY A 1 175 ? 9.966 5.002 -10.534 1.00 98.12 175 GLY A O 1
ATOM 1346 N N . TYR A 1 176 ? 7.980 4.809 -9.500 1.00 98.00 176 TYR A N 1
ATOM 1347 C CA . TYR A 1 176 ? 8.529 4.610 -8.160 1.00 98.00 176 TYR A CA 1
ATOM 1348 C C . TYR A 1 176 ? 9.313 3.297 -8.044 1.00 98.00 176 TYR A C 1
ATOM 1350 O O . TYR A 1 176 ? 10.431 3.294 -7.525 1.00 98.00 176 TYR A O 1
ATOM 1358 N N . ALA A 1 177 ? 8.774 2.198 -8.583 1.00 98.25 177 ALA A N 1
ATOM 1359 C CA . ALA A 1 177 ? 9.437 0.896 -8.573 1.00 98.25 177 ALA A CA 1
ATOM 1360 C C . ALA A 1 177 ? 10.799 0.939 -9.291 1.00 98.25 177 ALA A C 1
ATOM 1362 O O . ALA A 1 177 ? 11.805 0.490 -8.733 1.00 98.25 177 ALA A O 1
ATOM 1363 N N . TYR A 1 178 ? 10.861 1.554 -10.479 1.00 98.12 178 TYR A N 1
ATOM 1364 C CA . TYR A 1 178 ? 12.121 1.751 -11.204 1.00 98.12 178 TYR A CA 1
ATOM 1365 C C . TYR A 1 178 ? 13.090 2.674 -10.467 1.00 98.12 178 TYR A C 1
ATOM 1367 O O . TYR A 1 178 ? 14.279 2.365 -10.377 1.00 98.12 178 TYR A O 1
ATOM 1375 N N . PHE A 1 179 ? 12.600 3.782 -9.904 1.00 97.19 179 PHE A N 1
ATOM 1376 C CA . PHE A 1 179 ? 13.428 4.683 -9.103 1.00 97.19 179 PHE A CA 1
ATOM 1377 C C . PHE A 1 179 ? 14.115 3.936 -7.952 1.00 97.19 179 PHE A C 1
ATOM 1379 O O . PHE A 1 179 ? 15.326 4.066 -7.777 1.00 97.19 179 PHE A O 1
ATOM 1386 N N . LEU A 1 180 ? 13.375 3.113 -7.202 1.00 97.12 180 LEU A N 1
ATOM 1387 C CA . LEU A 1 180 ? 13.942 2.332 -6.104 1.00 97.12 180 LEU A CA 1
ATOM 1388 C C . LEU A 1 180 ? 14.924 1.255 -6.583 1.00 97.12 180 LEU A C 1
ATOM 1390 O O . LEU A 1 180 ? 15.940 1.041 -5.923 1.00 97.12 180 LEU A O 1
ATOM 1394 N N . ALA A 1 181 ? 14.654 0.606 -7.719 1.00 97.56 181 ALA A N 1
ATOM 1395 C CA . ALA A 1 181 ? 15.553 -0.394 -8.304 1.00 97.56 181 ALA A CA 1
ATOM 1396 C C . ALA A 1 181 ? 16.893 0.219 -8.745 1.00 97.56 181 ALA A C 1
ATOM 1398 O O . ALA A 1 181 ? 17.949 -0.384 -8.568 1.00 97.56 181 ALA A O 1
ATOM 1399 N N . ILE A 1 182 ? 16.864 1.446 -9.274 1.00 97.25 182 ILE A N 1
ATOM 1400 C CA . ILE A 1 182 ? 18.073 2.192 -9.645 1.00 97.25 182 ILE A CA 1
ATOM 1401 C C . ILE A 1 182 ? 18.801 2.706 -8.396 1.00 97.25 182 ILE A C 1
ATOM 1403 O O . ILE A 1 182 ? 20.032 2.672 -8.350 1.00 97.25 182 ILE A O 1
ATOM 1407 N N . LYS A 1 183 ? 18.052 3.172 -7.385 1.00 96.44 183 LYS A N 1
ATOM 1408 C CA . LYS A 1 183 ? 18.589 3.717 -6.127 1.00 96.44 183 LYS A CA 1
ATOM 1409 C C . LYS A 1 183 ? 19.367 2.673 -5.322 1.00 96.44 183 LYS A C 1
ATOM 1411 O O . LYS A 1 183 ? 20.395 3.018 -4.745 1.00 96.44 183 LYS A O 1
ATOM 1416 N N . ASP A 1 184 ? 18.893 1.428 -5.269 1.00 96.50 184 ASP A N 1
ATOM 1417 C CA . ASP A 1 184 ? 19.589 0.328 -4.596 1.00 96.50 184 ASP A CA 1
ATOM 1418 C C . ASP A 1 184 ? 19.543 -0.962 -5.422 1.00 96.50 184 ASP A C 1
ATOM 1420 O O . ASP A 1 184 ? 18.644 -1.791 -5.285 1.00 96.50 184 ASP A O 1
ATOM 1424 N N . GLN A 1 185 ? 20.573 -1.150 -6.248 1.00 96.00 185 GLN A N 1
ATOM 1425 C CA . GLN A 1 185 ? 20.708 -2.297 -7.155 1.00 96.00 185 GLN A CA 1
ATOM 1426 C C . GLN A 1 185 ? 20.924 -3.638 -6.435 1.00 96.00 185 GLN A C 1
ATOM 1428 O O . GLN A 1 185 ? 20.928 -4.685 -7.078 1.00 96.00 185 GLN A O 1
ATOM 1433 N N . ARG A 1 186 ? 21.136 -3.636 -5.111 1.00 97.81 186 ARG A N 1
ATOM 1434 C CA . ARG A 1 186 ? 21.290 -4.873 -4.326 1.00 97.81 186 ARG A CA 1
ATOM 1435 C C . ARG A 1 186 ? 19.951 -5.553 -4.055 1.00 97.81 186 ARG A C 1
ATOM 1437 O O . ARG A 1 186 ? 19.933 -6.732 -3.714 1.00 97.81 186 ARG A O 1
ATOM 1444 N N . ILE A 1 187 ? 18.850 -4.810 -4.154 1.00 97.62 187 ILE A N 1
ATOM 1445 C CA . ILE A 1 187 ? 17.501 -5.315 -3.913 1.00 97.62 187 ILE A CA 1
ATOM 1446 C C . ILE A 1 187 ? 16.878 -5.657 -5.266 1.00 97.62 187 ILE A C 1
ATOM 1448 O O . ILE A 1 187 ? 16.618 -4.769 -6.076 1.00 97.62 187 ILE A O 1
ATOM 1452 N N . ASP A 1 188 ? 16.604 -6.941 -5.504 1.00 97.62 188 ASP A N 1
ATOM 1453 C CA . ASP A 1 188 ? 15.876 -7.371 -6.698 1.00 97.62 188 ASP A CA 1
ATOM 1454 C C . ASP A 1 188 ? 14.396 -6.977 -6.588 1.00 97.62 188 ASP A C 1
ATOM 1456 O O . ASP A 1 188 ? 13.655 -7.482 -5.740 1.00 97.62 188 ASP A O 1
ATOM 1460 N N . ARG A 1 189 ? 13.976 -6.059 -7.461 1.00 98.31 189 ARG A N 1
ATOM 1461 C CA . ARG A 1 189 ? 12.601 -5.550 -7.555 1.00 98.31 189 ARG A CA 1
ATOM 1462 C C . ARG A 1 189 ? 11.881 -6.031 -8.815 1.00 98.31 189 ARG A C 1
ATOM 1464 O O . ARG A 1 189 ? 10.763 -5.592 -9.075 1.00 98.31 189 ARG A O 1
ATOM 1471 N N . ASN A 1 190 ? 12.468 -6.954 -9.584 1.00 98.12 190 ASN A N 1
ATOM 1472 C CA . ASN A 1 190 ? 11.891 -7.446 -10.839 1.00 98.12 190 ASN A CA 1
ATOM 1473 C C . ASN A 1 190 ? 10.511 -8.073 -10.634 1.00 98.12 190 ASN A C 1
ATOM 1475 O O . ASN A 1 190 ? 9.635 -7.919 -11.479 1.00 98.12 190 ASN A O 1
ATOM 1479 N N . ARG A 1 191 ? 10.287 -8.737 -9.492 1.00 98.62 191 ARG A N 1
ATOM 1480 C CA . ARG A 1 191 ? 8.973 -9.305 -9.163 1.00 98.62 191 ARG A CA 1
ATOM 1481 C C . ARG A 1 191 ? 7.902 -8.225 -8.995 1.00 98.62 191 ARG A C 1
ATOM 1483 O O . ARG A 1 191 ? 6.814 -8.380 -9.534 1.00 98.62 191 ARG A O 1
ATOM 1490 N N . ILE A 1 192 ? 8.215 -7.140 -8.288 1.00 98.75 192 ILE A N 1
ATOM 1491 C CA . ILE A 1 192 ? 7.313 -5.992 -8.111 1.00 98.75 192 ILE A CA 1
ATOM 1492 C C . ILE A 1 192 ? 7.031 -5.323 -9.457 1.00 98.75 192 ILE A C 1
ATOM 1494 O O . ILE A 1 192 ? 5.873 -5.122 -9.813 1.00 98.75 192 ILE A O 1
ATOM 1498 N N . ILE A 1 193 ? 8.085 -5.048 -10.232 1.00 98.75 193 ILE A N 1
ATOM 1499 C CA . ILE A 1 193 ? 7.979 -4.429 -11.559 1.00 98.75 193 ILE A CA 1
ATOM 1500 C C . ILE A 1 193 ? 7.117 -5.290 -12.488 1.00 98.75 193 ILE A C 1
ATOM 1502 O O . ILE A 1 193 ? 6.195 -4.775 -13.108 1.00 98.75 193 ILE A O 1
ATOM 1506 N N . GLY A 1 194 ? 7.355 -6.603 -12.540 1.00 98.69 194 GLY A N 1
ATOM 1507 C CA . GLY A 1 194 ? 6.588 -7.517 -13.388 1.00 98.69 194 GLY A CA 1
ATOM 1508 C C . GLY A 1 194 ? 5.110 -7.621 -13.000 1.00 98.69 194 GLY A C 1
ATOM 1509 O O . GLY A 1 194 ? 4.258 -7.746 -13.878 1.00 98.69 194 GLY A O 1
ATOM 1510 N N . MET A 1 195 ? 4.784 -7.537 -11.705 1.00 98.69 195 MET A N 1
ATOM 1511 C CA . MET A 1 195 ? 3.390 -7.499 -11.247 1.00 98.69 195 MET A CA 1
ATOM 1512 C C . MET A 1 195 ? 2.679 -6.218 -11.691 1.00 98.69 195 MET A C 1
ATOM 1514 O O . MET A 1 195 ? 1.574 -6.303 -12.219 1.00 98.69 195 MET A O 1
ATOM 1518 N N . LEU A 1 196 ? 3.323 -5.058 -11.525 1.00 98.56 196 LEU A N 1
ATOM 1519 C CA . LEU A 1 196 ? 2.782 -3.777 -11.988 1.00 98.56 196 LEU A CA 1
ATOM 1520 C C . LEU A 1 196 ? 2.623 -3.750 -13.513 1.00 98.56 196 LEU A C 1
ATOM 1522 O O . LEU A 1 196 ? 1.595 -3.311 -14.009 1.00 98.56 196 LEU A O 1
ATOM 1526 N N . ASP A 1 197 ? 3.612 -4.248 -14.256 1.00 98.38 197 ASP A N 1
ATOM 1527 C CA . ASP A 1 197 ? 3.604 -4.276 -15.725 1.00 98.38 197 ASP A CA 1
ATOM 1528 C C . ASP A 1 197 ? 2.460 -5.136 -16.273 1.00 98.38 197 ASP A C 1
ATOM 1530 O O . ASP A 1 197 ? 1.693 -4.707 -17.141 1.00 98.38 197 ASP A O 1
ATOM 1534 N N . SER A 1 198 ? 2.294 -6.332 -15.698 1.00 97.62 198 SER A N 1
ATOM 1535 C CA . SER A 1 198 ? 1.207 -7.247 -16.055 1.00 97.62 198 SER A CA 1
ATOM 1536 C C . SER A 1 198 ? -0.159 -6.607 -15.809 1.00 97.62 198 SER A C 1
ATOM 1538 O O . SER A 1 198 ? -1.061 -6.721 -16.640 1.00 97.62 198 SER A O 1
ATOM 1540 N N . GLU A 1 199 ? -0.312 -5.924 -14.676 1.00 97.81 199 GLU A N 1
ATOM 1541 C CA . GLU A 1 199 ? -1.576 -5.319 -14.275 1.00 97.81 199 GLU A CA 1
ATOM 1542 C C . GLU A 1 199 ? -1.914 -4.067 -15.096 1.00 97.81 199 GLU A C 1
ATOM 1544 O O . GLU A 1 199 ? -3.027 -3.955 -15.605 1.00 97.81 199 GLU A O 1
ATOM 1549 N N . LEU A 1 200 ? -0.948 -3.179 -15.337 1.00 96.06 200 LEU A N 1
ATOM 1550 C CA . LEU A 1 200 ? -1.128 -2.023 -16.223 1.00 96.06 200 LEU A CA 1
ATOM 1551 C C . LEU A 1 200 ? -1.494 -2.457 -17.648 1.00 96.06 200 LEU A C 1
ATOM 1553 O O . LEU A 1 200 ? -2.401 -1.895 -18.261 1.00 96.06 200 LEU A O 1
ATOM 1557 N N . THR A 1 201 ? -0.846 -3.507 -18.163 1.00 95.69 201 THR A N 1
ATOM 1558 C CA . THR A 1 201 ? -1.175 -4.083 -19.478 1.00 95.69 201 THR A CA 1
ATOM 1559 C C . THR A 1 201 ? -2.601 -4.636 -19.509 1.00 95.69 201 THR A C 1
ATOM 1561 O O . THR A 1 201 ? -3.329 -4.448 -20.492 1.00 95.69 201 THR A O 1
ATOM 1564 N N . ARG A 1 202 ? -3.030 -5.298 -18.427 1.00 94.12 202 ARG A N 1
ATOM 1565 C CA . ARG A 1 202 ? -4.396 -5.814 -18.277 1.00 94.12 202 ARG A CA 1
ATOM 1566 C C . ARG A 1 202 ? -5.421 -4.680 -18.280 1.00 94.12 202 ARG A C 1
ATOM 1568 O O . ARG A 1 202 ? -6.420 -4.782 -18.990 1.00 94.12 202 ARG A O 1
ATOM 1575 N N . GLN A 1 203 ? -5.170 -3.611 -17.526 1.00 91.19 203 GLN A N 1
ATOM 1576 C CA . GLN A 1 203 ? -6.049 -2.442 -17.454 1.00 91.19 203 GLN A CA 1
ATOM 1577 C C . GLN A 1 203 ? -6.134 -1.711 -18.801 1.00 91.19 203 GLN A C 1
ATOM 1579 O O . GLN A 1 203 ? -7.234 -1.413 -19.261 1.00 91.19 203 GLN A O 1
ATOM 1584 N N . ALA A 1 204 ? -5.006 -1.511 -19.490 1.00 90.25 204 ALA A N 1
ATOM 1585 C CA . ALA A 1 204 ? -4.982 -0.917 -20.828 1.00 90.25 204 ALA A CA 1
ATOM 1586 C C . ALA A 1 204 ? -5.816 -1.733 -21.832 1.00 90.25 204 ALA A C 1
ATOM 1588 O O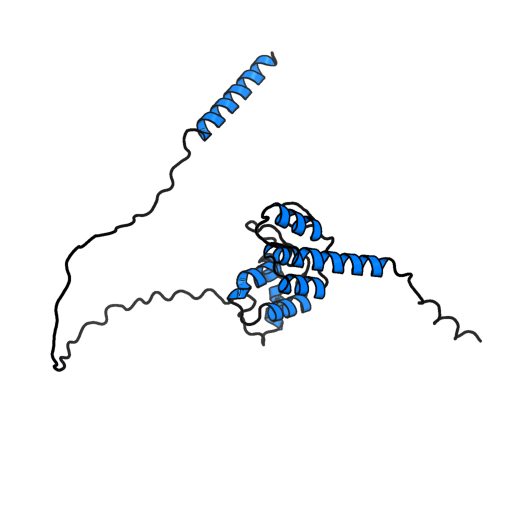 . ALA A 1 204 ? -6.672 -1.189 -22.524 1.00 90.25 204 ALA A O 1
ATOM 1589 N N . SER A 1 205 ? -5.644 -3.059 -21.835 1.00 91.06 205 SER A N 1
ATOM 1590 C CA . SER A 1 205 ? -6.392 -3.957 -22.726 1.00 91.06 205 SER A CA 1
ATOM 1591 C C . SER A 1 205 ? -7.898 -3.962 -22.439 1.00 91.06 205 SER A C 1
ATOM 1593 O O . SER A 1 205 ? -8.702 -4.106 -23.359 1.00 91.06 205 SER A O 1
ATOM 1595 N N . ALA A 1 206 ? -8.293 -3.822 -21.170 1.00 87.44 206 ALA A N 1
ATOM 1596 C CA . ALA A 1 206 ? -9.697 -3.728 -20.778 1.00 87.44 206 ALA A CA 1
ATOM 1597 C C . ALA A 1 206 ? -10.335 -2.404 -21.232 1.00 87.44 206 ALA A C 1
ATOM 1599 O O . ALA A 1 206 ? -11.492 -2.400 -21.644 1.00 87.44 206 ALA A O 1
ATOM 1600 N N . ASN A 1 207 ? -9.576 -1.306 -21.202 1.00 82.50 207 ASN A N 1
ATOM 1601 C CA . ASN A 1 207 ? -10.039 0.015 -21.633 1.00 82.50 207 ASN A CA 1
ATOM 1602 C C . ASN A 1 207 ? -10.188 0.127 -23.161 1.00 82.50 207 ASN A C 1
ATOM 1604 O O . ASN A 1 207 ? -11.052 0.862 -23.637 1.00 82.50 207 ASN A O 1
ATOM 1608 N N . ASP A 1 208 ? -9.382 -0.619 -23.921 1.00 84.19 208 ASP A N 1
ATOM 1609 C CA . ASP A 1 208 ? -9.433 -0.657 -25.389 1.00 84.19 208 ASP A CA 1
ATOM 1610 C C . ASP A 1 208 ? -10.483 -1.640 -25.941 1.00 84.19 208 ASP A C 1
ATOM 1612 O O . ASP A 1 208 ? -10.754 -1.659 -27.148 1.00 84.19 208 ASP A O 1
ATOM 1616 N N . ALA A 1 209 ? -11.085 -2.472 -25.084 1.00 75.38 209 ALA A N 1
ATOM 1617 C CA . ALA A 1 209 ? -12.124 -3.397 -25.504 1.00 75.38 209 ALA A CA 1
ATOM 1618 C C . ALA A 1 209 ? -13.341 -2.597 -26.009 1.00 75.38 209 ALA A C 1
ATOM 1620 O O . ALA A 1 209 ? -13.900 -1.788 -25.263 1.00 75.38 209 ALA A O 1
ATOM 1621 N N . PRO A 1 210 ? -13.790 -2.798 -27.266 1.00 65.69 210 PRO A N 1
ATOM 1622 C CA . PRO A 1 210 ? -14.988 -2.129 -27.747 1.00 65.69 210 PRO A CA 1
ATOM 1623 C C . PRO A 1 210 ? -16.143 -2.496 -26.818 1.00 65.69 210 PRO A C 1
ATOM 1625 O O . PRO A 1 210 ? -16.274 -3.664 -26.451 1.00 65.69 210 PRO A O 1
ATOM 1628 N N . ALA A 1 211 ? -16.970 -1.510 -26.452 1.00 62.75 211 ALA A N 1
ATOM 1629 C CA . ALA A 1 211 ? -18.200 -1.698 -25.685 1.00 62.75 211 ALA A CA 1
ATOM 1630 C C . ALA A 1 211 ? -19.164 -2.604 -26.470 1.00 62.75 211 ALA A C 1
ATOM 1632 O O . ALA A 1 211 ? -20.077 -2.150 -27.163 1.00 62.75 211 ALA A O 1
ATOM 1633 N N . ALA A 1 212 ? -18.895 -3.904 -26.450 1.00 55.62 212 ALA A N 1
ATOM 1634 C CA . ALA A 1 212 ? -19.625 -4.893 -27.199 1.00 55.62 212 ALA A CA 1
ATOM 1635 C C . ALA A 1 212 ? -20.911 -5.207 -26.433 1.00 55.62 212 ALA A C 1
ATOM 1637 O O . ALA A 1 212 ? -20.919 -5.924 -25.440 1.00 55.62 212 ALA A O 1
ATOM 1638 N N . ASP A 1 213 ? -21.987 -4.654 -26.983 1.00 53.38 213 ASP A N 1
ATOM 1639 C CA . ASP A 1 213 ? -23.345 -5.182 -26.942 1.00 53.38 213 ASP A CA 1
ATOM 1640 C C . ASP A 1 213 ? -24.242 -4.842 -25.737 1.00 53.38 213 ASP A C 1
ATOM 1642 O O . ASP A 1 213 ? -24.828 -5.701 -25.089 1.00 53.38 213 ASP A O 1
ATOM 1646 N N . ALA A 1 214 ? -24.471 -3.544 -25.523 1.00 52.53 214 ALA A N 1
ATOM 1647 C CA . ALA A 1 214 ? -25.699 -3.057 -24.880 1.00 52.53 214 ALA A CA 1
ATOM 1648 C C . ALA A 1 214 ? -26.838 -2.784 -25.895 1.00 52.53 214 ALA A C 1
ATOM 1650 O O . ALA A 1 214 ? -27.855 -2.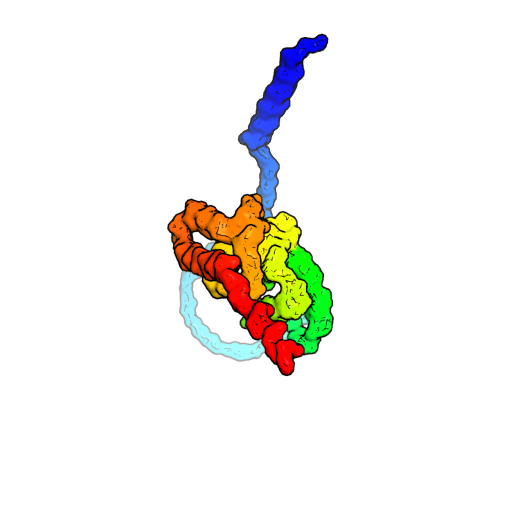196 -25.537 1.00 52.53 214 ALA A O 1
ATOM 1651 N N . SER A 1 215 ? -26.687 -3.172 -27.174 1.00 53.38 215 SER A N 1
ATOM 1652 C CA . SER A 1 215 ? -27.633 -2.801 -28.245 1.00 53.38 215 SER A CA 1
ATOM 1653 C C . SER A 1 215 ? -28.504 -3.949 -28.776 1.00 53.38 215 SER A C 1
ATOM 1655 O O . SER A 1 215 ? -29.501 -3.681 -29.450 1.00 53.38 215 SER A O 1
ATOM 1657 N N . ALA A 1 216 ? -28.200 -5.211 -28.449 1.00 51.97 216 ALA A N 1
ATOM 1658 C CA . ALA A 1 216 ? -29.012 -6.355 -28.872 1.00 51.97 216 ALA A CA 1
ATOM 1659 C C . ALA A 1 216 ? -30.292 -6.588 -28.040 1.00 51.97 216 ALA A C 1
ATOM 1661 O O . ALA A 1 216 ? -31.206 -7.254 -28.523 1.00 51.97 216 ALA A O 1
ATOM 1662 N N . ALA A 1 217 ? -30.426 -6.013 -26.838 1.00 50.97 217 ALA A N 1
ATOM 1663 C CA . ALA A 1 217 ? -31.591 -6.261 -25.974 1.00 50.97 217 ALA A CA 1
ATOM 1664 C C . ALA A 1 217 ? -32.838 -5.409 -26.303 1.00 50.97 217 ALA A C 1
ATOM 1666 O O . ALA A 1 217 ? -33.920 -5.697 -25.804 1.00 50.97 217 ALA A O 1
ATOM 1667 N N . GLN A 1 218 ? -32.732 -4.388 -27.164 1.00 53.44 218 GLN A N 1
ATOM 1668 C CA . GLN A 1 218 ? -33.801 -3.388 -27.342 1.00 53.44 218 GLN A CA 1
ATOM 1669 C C . GLN A 1 218 ? -34.614 -3.532 -28.642 1.00 53.44 218 GLN A C 1
ATOM 1671 O O . GLN A 1 218 ? -35.369 -2.634 -29.006 1.00 53.44 218 GLN A O 1
ATOM 1676 N N . ARG A 1 219 ? -34.472 -4.655 -29.364 1.00 53.12 219 ARG A N 1
ATOM 1677 C CA . ARG A 1 219 ? -35.184 -4.918 -30.634 1.00 53.12 219 ARG A CA 1
ATOM 1678 C C . ARG A 1 219 ? -36.166 -6.096 -30.597 1.00 53.12 219 ARG A C 1
ATOM 1680 O O . ARG A 1 219 ? -36.563 -6.556 -31.661 1.00 53.12 219 ARG A O 1
ATOM 1687 N N . SER A 1 220 ? -36.569 -6.576 -29.417 1.00 56.25 220 SER A N 1
ATOM 1688 C CA . SER A 1 220 ? -37.560 -7.667 -29.312 1.00 56.25 220 SER A CA 1
ATOM 1689 C C . SER A 1 220 ? -38.967 -7.255 -28.851 1.00 56.25 220 SER A C 1
ATOM 1691 O O . SER A 1 220 ? -39.866 -8.080 -28.935 1.00 56.25 220 SER A O 1
ATOM 1693 N N . ASP A 1 221 ? -39.206 -5.979 -28.519 1.00 54.62 221 ASP A N 1
ATOM 1694 C CA . ASP A 1 221 ? -40.529 -5.491 -28.069 1.00 54.62 221 ASP A CA 1
ATOM 1695 C C . ASP A 1 221 ? -41.312 -4.686 -29.128 1.00 54.62 221 ASP A C 1
ATOM 1697 O O . ASP A 1 221 ? -42.227 -3.928 -28.807 1.00 54.62 221 ASP A O 1
ATOM 1701 N N . ALA A 1 222 ? -40.971 -4.826 -30.411 1.00 52.31 222 ALA A N 1
ATOM 1702 C CA . ALA A 1 222 ? -41.710 -4.185 -31.499 1.00 52.31 222 ALA A CA 1
ATOM 1703 C C . ALA A 1 222 ? -41.933 -5.147 -32.674 1.00 52.31 222 ALA A C 1
ATOM 1705 O O . ALA A 1 222 ? -41.313 -4.999 -33.729 1.00 52.31 222 ALA A O 1
ATOM 1706 N N . ALA A 1 223 ? -42.814 -6.131 -32.484 1.00 50.66 223 ALA A N 1
ATOM 1707 C CA . ALA A 1 223 ? -43.513 -6.838 -33.559 1.00 50.66 223 ALA A CA 1
ATOM 1708 C C . ALA A 1 223 ? -44.834 -7.422 -33.045 1.00 50.66 223 ALA A C 1
ATOM 1710 O O . ALA A 1 223 ? -44.800 -8.110 -32.002 1.00 50.66 223 ALA A O 1
#

Sequence (223 aa):
MKPIFFITVIVAIFLGLVIFWLAGGPGYITPDADRTEVQGDQPALATHDAGPQAGAADPADDETAQAVAEPPGFCERDFDQVAEREADVPELQEAGGLVYIFEREARLDDPYGCADFYLAHGLDIDAADPREDSEKLTGLFYAIQRNDPKMLRFMIDHGADLEQRAGKNDTRAMGYAYFLAIKDQRIDRNRIIGMLDSELTRQASANDAPAADASAAQRSDAA

pLDDT: mean 78.11, std 22.68, range [32.38, 98.88]

Radius of gyration: 31.3 Å; chains: 1; bounding box: 83×85×92 Å

Foldseek 3Di:
DDPVVVVVVVVVVVVVVVVVVVPDDDDDDDDDDPDDDDDDDDDDDDDDDDDDDDDDDDPPDPPPVPPPPDPDDLQRDDPVPLVVSLVCLVVCLQQAQLLNLVVCVVVHPCSLVSNVSSLVSPRDQAFFHPDPPDQRDGQCLSCLVVLHPVSNVSSVVSPHDQQAFTGPVRDGSLVSNVVVCVVDVVDDSVSVNVVSVVSVVVVVVVVPPPPPDPPPPPPPPDD

Secondary structure (DSSP, 8-state):
--THHHHHHHHHHHHHHHHHHHS-PPPPPPPP------------------------------------PPPP-TTSS-TT-HHHHHHTHHHHHHTTHHHHHHHTGGG-S-HHHHHHHHHHTT--TT-----TTS----HHHHHHHHT-HHHHHHHHHTT--TT-EETTTTEEHHHHHHHHHHH-TTS--HHHHHHHHHHHHHHHHHHSS----SSGGGSSS--